Protein AF-A0A840H9Z5-F1 (afdb_monomer_lite)

Foldseek 3Di:
DDDDDDDPPLQPDLVVDDLVRLLPDDQEDACLVVDPQEDLAQDVPLLNWAFRHWYACVPVPDPDFDAFSQDRDTDRTFTWIDDPSHTYTHHPVRCCVPCPPSVVVRVVSSVVSVVSNVLSVLLVLLLVLLVLLLVLLVVVLPACLLVLLVVLLVQCCPVPVLLLVCQQPVCQDFPNQGALNQSSHPDDDRLNVLSVVLNVLSVVLSVLSPDDSVSVVVCVVVSLVSLVVSLVSVVVSLSSSVNLVVCQDQVNQVRSQVVSCVVDVPAWRWDRDRQWIDTDPDIRGRDPSHDRRDCVSSVSSVVSSVD

Radius of gyration: 31.92 Å; chains: 1; bounding box: 66×28×105 Å

pLDDT: mean 87.67, std 11.55, range [33.56, 97.69]

Secondary structure (DSSP, 8-state):
-PPPPPP--TTSHHHHS-HHHH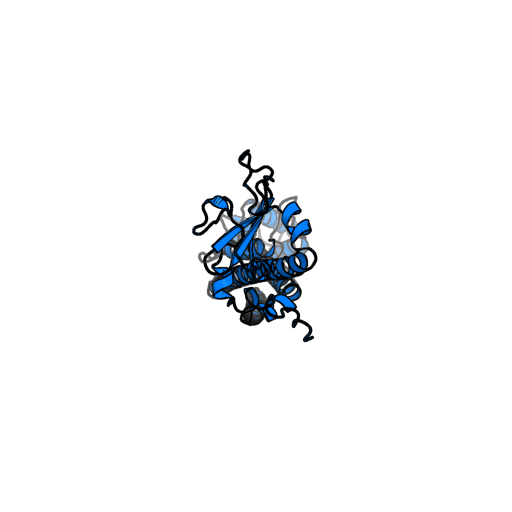HH---B-S-GGGSTTB-SSPPTTGGG-EEEEEEE-TTSS---PEEPTTSS-EESEEEEEEETTEEEEEEHHHHHHHHTHHHHHHHHHHHHHHHHHHHHHHHHHHHHHHHHHHHHHHHHHHSTHHHHHHHHHHHHHHH-HHHHHHHHHTTTEETTEE--SSTT-SS---HHHHHHHHHHHHHHHHHHHSS-HHHHHHTHHHHHHHHHHHHHHHHHHHHHHHHHHHHTSHHHHHHHHHHHHHH-TTS--EEEETTEEEETTEEEE--TT--PPPSHHHHHHHHHHH-

Structure (mmCIF, N/CA/C/O backbone):
data_AF-A0A840H9Z5-F1
#
_entry.id   AF-A0A840H9Z5-F1
#
loop_
_atom_site.group_PDB
_atom_site.id
_atom_site.type_symbol
_atom_site.label_atom_id
_atom_site.label_alt_id
_atom_site.label_comp_id
_atom_site.label_asym_id
_atom_site.label_entity_id
_atom_site.label_seq_id
_atom_site.pdbx_PDB_ins_code
_atom_site.Cartn_x
_atom_site.Cartn_y
_atom_site.Cartn_z
_atom_site.occupancy
_atom_site.B_iso_or_equiv
_atom_site.auth_seq_id
_atom_site.auth_comp_id
_atom_site.auth_asym_id
_atom_site.auth_atom_id
_atom_site.pdbx_PDB_model_num
ATOM 1 N N . MET A 1 1 ? 17.398 9.345 -62.635 1.00 36.44 1 MET A N 1
ATOM 2 C CA . MET A 1 1 ? 17.892 9.561 -61.258 1.00 36.44 1 MET A CA 1
ATOM 3 C C . MET A 1 1 ? 16.743 9.318 -60.294 1.00 36.44 1 MET A C 1
ATOM 5 O O . MET A 1 1 ? 15.842 10.141 -60.210 1.00 36.44 1 MET A O 1
ATOM 9 N N . LEU A 1 2 ? 16.718 8.147 -59.658 1.00 33.56 2 LEU A N 1
ATOM 10 C CA . LEU A 1 2 ? 15.740 7.800 -58.626 1.00 33.56 2 LEU A CA 1
ATOM 11 C C . LEU A 1 2 ? 16.227 8.390 -57.298 1.00 33.56 2 LEU A C 1
ATOM 13 O O . LEU A 1 2 ? 17.360 8.133 -56.900 1.00 33.56 2 LEU A O 1
ATOM 17 N N . LYS A 1 3 ? 15.393 9.204 -56.641 1.00 33.75 3 LYS A N 1
ATOM 18 C CA . LYS A 1 3 ? 15.640 9.646 -55.262 1.00 33.75 3 LYS A CA 1
ATOM 19 C C . LYS A 1 3 ? 15.679 8.407 -54.354 1.00 33.75 3 LYS A C 1
ATOM 21 O O . LYS A 1 3 ? 14.772 7.579 -54.471 1.00 33.75 3 LYS A O 1
ATOM 26 N N . PRO A 1 4 ? 16.670 8.267 -53.459 1.00 37.12 4 PRO A N 1
ATOM 27 C CA . PRO A 1 4 ? 16.645 7.203 -52.469 1.00 37.12 4 PRO A CA 1
ATOM 28 C C . PRO A 1 4 ? 15.441 7.417 -51.545 1.00 37.12 4 PRO A C 1
ATOM 30 O O . PRO A 1 4 ? 15.176 8.534 -51.095 1.00 37.12 4 PRO A O 1
ATOM 33 N N . LYS A 1 5 ? 14.681 6.343 -51.313 1.00 39.06 5 LYS A N 1
ATOM 34 C CA . LYS A 1 5 ? 13.633 6.302 -50.292 1.00 39.06 5 LYS A CA 1
ATOM 35 C C . LYS A 1 5 ? 14.307 6.548 -48.945 1.00 39.06 5 LYS A C 1
ATOM 37 O O . LYS A 1 5 ? 15.174 5.779 -48.549 1.00 39.06 5 LYS A O 1
ATOM 42 N N . SER A 1 6 ? 13.923 7.625 -48.272 1.00 38.78 6 SER A N 1
ATOM 43 C CA . SER A 1 6 ? 14.257 7.871 -46.872 1.00 38.78 6 SER A CA 1
ATOM 44 C C . SER A 1 6 ? 13.837 6.657 -46.036 1.00 38.78 6 SER A C 1
ATOM 46 O O . SER A 1 6 ? 12.648 6.321 -46.004 1.00 38.78 6 SER A O 1
ATOM 48 N N . GLY A 1 7 ? 14.821 5.993 -45.422 1.00 40.88 7 GLY A N 1
ATOM 49 C CA . GLY A 1 7 ? 14.648 4.820 -44.568 1.00 40.88 7 GLY A CA 1
ATOM 50 C C . GLY A 1 7 ? 13.552 5.052 -43.535 1.00 40.88 7 GLY A C 1
ATOM 51 O O . GLY A 1 7 ? 13.575 6.026 -42.787 1.00 40.88 7 GLY A O 1
ATOM 52 N N . THR A 1 8 ? 12.538 4.192 -43.572 1.00 41.56 8 THR A N 1
ATOM 53 C CA . THR A 1 8 ? 11.307 4.307 -42.779 1.00 41.56 8 THR A CA 1
ATOM 54 C C . THR A 1 8 ? 11.205 3.217 -41.702 1.00 41.56 8 THR A C 1
ATOM 56 O O . THR A 1 8 ? 10.144 3.066 -41.110 1.00 41.56 8 THR A O 1
ATOM 59 N N . ASP A 1 9 ? 12.300 2.499 -41.416 1.00 47.66 9 ASP A N 1
ATOM 60 C CA . ASP A 1 9 ? 12.303 1.289 -40.570 1.00 47.66 9 ASP A CA 1
ATOM 61 C C . ASP A 1 9 ? 12.745 1.499 -39.113 1.00 47.66 9 ASP A C 1
ATOM 63 O O . ASP A 1 9 ? 12.577 0.611 -38.283 1.00 47.66 9 ASP A O 1
ATOM 67 N N . HIS A 1 10 ? 13.262 2.673 -38.735 1.00 51.19 10 HIS A N 1
ATOM 68 C CA . HIS A 1 10 ? 13.816 2.849 -37.380 1.00 51.19 10 HIS A CA 1
ATOM 69 C C . HIS A 1 10 ? 12.774 2.759 -36.250 1.00 51.19 10 HIS A C 1
ATOM 71 O O . HIS A 1 10 ? 13.138 2.483 -35.113 1.00 51.19 10 HIS A O 1
ATOM 77 N N . LYS A 1 11 ? 11.482 2.937 -36.559 1.00 52.91 11 LYS A N 1
ATOM 78 C CA . LYS A 1 11 ? 10.396 2.994 -35.566 1.00 52.91 11 LYS A CA 1
ATOM 79 C C . LYS A 1 11 ? 9.940 1.638 -35.012 1.00 52.91 11 LYS A C 1
ATOM 81 O O . LYS A 1 11 ? 9.041 1.621 -34.174 1.00 52.91 11 LYS A O 1
ATOM 86 N N . GLN A 1 12 ? 10.469 0.511 -35.492 1.00 66.19 12 GLN A N 1
ATOM 87 C CA . GLN A 1 12 ? 9.831 -0.789 -35.244 1.00 66.19 12 GLN A CA 1
ATOM 88 C C . GLN A 1 12 ? 10.428 -1.612 -34.099 1.00 66.19 12 GLN A C 1
ATOM 90 O O . GLN A 1 12 ? 9.651 -2.236 -33.383 1.00 66.19 12 GLN A O 1
ATOM 95 N N . HIS A 1 13 ? 11.742 -1.563 -33.833 1.00 84.19 13 HIS A N 1
ATOM 96 C CA . HIS A 1 13 ? 12.357 -2.525 -32.901 1.00 84.19 13 HIS A CA 1
ATOM 97 C C . HIS A 1 13 ? 11.688 -2.555 -31.514 1.00 84.19 13 HIS A C 1
ATOM 99 O O . HIS A 1 13 ? 11.166 -3.582 -31.088 1.00 84.19 13 HIS A O 1
ATOM 105 N N . TRP A 1 14 ? 11.634 -1.413 -30.823 1.00 88.19 14 TRP A N 1
ATOM 106 C CA . TRP A 1 14 ? 11.030 -1.325 -29.487 1.00 88.19 14 TRP A CA 1
ATOM 107 C C . TRP A 1 14 ? 9.500 -1.465 -29.488 1.00 88.19 14 TRP A C 1
ATOM 109 O O . TRP A 1 14 ? 8.904 -1.790 -28.458 1.00 88.19 14 TRP A O 1
ATOM 119 N N . ALA A 1 15 ? 8.854 -1.222 -30.631 1.00 84.75 15 ALA A N 1
ATOM 120 C CA . ALA A 1 15 ? 7.410 -1.367 -30.786 1.00 84.75 15 ALA A CA 1
ATOM 121 C C . ALA A 1 15 ? 6.985 -2.839 -30.930 1.00 84.75 15 ALA A C 1
ATOM 123 O O . ALA A 1 15 ? 5.890 -3.197 -30.500 1.00 84.75 15 ALA A O 1
ATOM 124 N N . GLU A 1 16 ? 7.848 -3.684 -31.496 1.00 87.44 16 GLU A N 1
ATOM 125 C CA . GLU A 1 16 ? 7.609 -5.119 -31.699 1.00 87.44 16 GLU A CA 1
ATOM 126 C C . GLU A 1 16 ? 7.826 -5.957 -30.432 1.00 87.44 16 GLU A C 1
ATOM 128 O O . GLU A 1 16 ? 7.303 -7.067 -30.323 1.00 87.44 16 GLU A O 1
ATOM 133 N N . ILE A 1 17 ? 8.559 -5.424 -29.450 1.00 89.94 17 ILE A N 1
ATOM 134 C CA . ILE A 1 17 ? 8.791 -6.096 -28.171 1.00 89.94 17 ILE A CA 1
ATOM 135 C C . ILE A 1 17 ? 7.496 -6.094 -27.340 1.00 89.94 17 ILE A C 1
ATOM 137 O O . ILE A 1 17 ? 6.864 -5.052 -27.100 1.00 89.94 17 ILE A O 1
ATOM 141 N N . SER A 1 18 ? 7.099 -7.286 -26.886 1.00 90.12 18 SER A N 1
ATOM 142 C CA . SER A 1 18 ? 5.942 -7.469 -26.001 1.00 90.12 18 SER A CA 1
ATOM 143 C C . SER A 1 18 ? 6.190 -6.890 -24.603 1.00 90.12 18 SER A C 1
ATOM 145 O O . SER A 1 18 ? 7.334 -6.732 -24.181 1.00 90.12 18 SER A O 1
ATOM 147 N N . ASP A 1 19 ? 5.121 -6.588 -23.860 1.00 89.12 19 ASP A N 1
ATOM 148 C CA . ASP A 1 19 ? 5.248 -6.063 -22.491 1.00 89.12 19 ASP A CA 1
ATOM 149 C C . ASP A 1 19 ? 6.011 -7.029 -21.568 1.00 89.12 19 ASP A C 1
ATOM 151 O O . ASP A 1 19 ? 6.861 -6.584 -20.800 1.00 89.12 19 ASP A O 1
ATOM 155 N N . ASP A 1 20 ? 5.763 -8.337 -21.683 1.00 88.44 20 ASP A N 1
ATOM 156 C CA . ASP A 1 20 ? 6.422 -9.362 -20.860 1.00 88.44 20 ASP A CA 1
ATOM 157 C C . ASP A 1 20 ? 7.927 -9.427 -21.142 1.00 88.44 20 ASP A C 1
ATOM 159 O O . ASP A 1 20 ? 8.745 -9.459 -20.220 1.00 88.44 20 ASP A O 1
ATOM 163 N N . GLN A 1 21 ? 8.310 -9.383 -22.422 1.00 90.94 21 GLN A N 1
ATOM 164 C CA . GLN A 1 21 ? 9.718 -9.318 -22.809 1.00 90.94 21 GLN A CA 1
ATOM 165 C C . GLN A 1 21 ? 10.356 -8.035 -22.285 1.00 90.94 21 GLN A C 1
ATOM 167 O O . GLN A 1 21 ? 11.387 -8.099 -21.622 1.00 90.94 21 GLN A O 1
ATOM 172 N N . LEU A 1 22 ? 9.722 -6.884 -22.514 1.00 91.19 22 LEU A N 1
ATOM 173 C CA . LEU A 1 22 ? 10.256 -5.590 -22.108 1.00 91.19 22 LEU A CA 1
ATOM 174 C C . LEU A 1 22 ? 10.435 -5.484 -20.585 1.00 91.19 22 LEU A C 1
ATOM 176 O O . LEU A 1 22 ? 11.437 -4.939 -20.126 1.00 91.19 22 LEU A O 1
ATOM 180 N N . ALA A 1 23 ? 9.501 -6.031 -19.802 1.00 89.44 23 ALA A N 1
ATOM 181 C CA . ALA A 1 23 ? 9.598 -6.096 -18.345 1.00 89.44 23 ALA A CA 1
ATOM 182 C C . ALA A 1 23 ? 10.793 -6.939 -17.873 1.00 89.44 23 ALA A C 1
ATOM 184 O O . ALA A 1 23 ? 11.437 -6.582 -16.889 1.00 89.44 23 ALA A O 1
ATOM 185 N N . SER A 1 24 ? 11.109 -8.022 -18.590 1.00 90.12 24 SER A N 1
ATOM 186 C CA . SER A 1 24 ? 12.223 -8.925 -18.265 1.00 90.12 24 SER A CA 1
ATOM 187 C C . SER A 1 24 ? 13.606 -8.424 -18.700 1.00 90.12 24 SER A C 1
ATOM 189 O O . SER A 1 24 ? 14.614 -8.979 -18.272 1.00 90.12 24 SER A O 1
ATOM 191 N N . MET A 1 25 ? 13.678 -7.402 -19.557 1.00 90.38 25 MET A N 1
ATOM 192 C CA . MET A 1 25 ? 14.949 -6.861 -20.049 1.00 90.38 25 MET A CA 1
ATOM 193 C C . MET A 1 25 ? 15.612 -5.963 -19.010 1.00 90.38 25 MET A C 1
ATOM 195 O O . MET A 1 25 ? 14.926 -5.201 -18.337 1.00 90.38 25 MET A O 1
ATOM 199 N N . ASP A 1 26 ? 16.940 -5.955 -18.957 1.00 85.62 26 ASP A N 1
ATOM 200 C CA . ASP A 1 26 ? 17.709 -4.895 -18.304 1.00 85.62 26 ASP A CA 1
ATOM 201 C C . ASP A 1 26 ? 18.149 -3.891 -19.363 1.00 85.62 26 ASP A C 1
ATOM 203 O O . ASP A 1 26 ? 18.920 -4.227 -20.253 1.00 85.62 26 ASP A O 1
ATOM 207 N N . LEU A 1 27 ? 17.611 -2.669 -19.315 1.00 86.44 27 LEU A N 1
ATOM 208 C CA . LEU A 1 27 ? 17.904 -1.630 -20.314 1.00 86.44 27 LEU A CA 1
ATOM 209 C C . LEU A 1 27 ? 19.126 -0.773 -19.935 1.00 86.44 27 LEU A C 1
ATOM 211 O O . LEU A 1 27 ? 19.645 -0.030 -20.760 1.00 86.44 27 LEU A O 1
ATOM 215 N N . ILE A 1 28 ? 19.623 -0.895 -18.703 1.00 82.88 28 ILE A N 1
ATOM 216 C CA . ILE A 1 28 ? 20.815 -0.189 -18.216 1.00 82.88 28 ILE A CA 1
ATOM 217 C C . ILE A 1 28 ? 21.950 -1.202 -18.078 1.00 82.88 28 ILE A C 1
ATOM 219 O O . ILE A 1 28 ? 21.726 -2.316 -17.609 1.00 82.88 28 ILE A O 1
ATOM 223 N N . VAL A 1 29 ? 23.161 -0.813 -18.483 1.00 86.06 29 VAL A N 1
ATOM 224 C CA . VAL A 1 29 ? 24.358 -1.654 -18.380 1.00 86.06 29 VAL A CA 1
ATOM 225 C C . VAL A 1 29 ? 25.480 -0.920 -17.647 1.00 86.06 29 VAL A C 1
ATOM 227 O O . VAL A 1 29 ? 25.867 0.185 -18.031 1.00 86.06 29 VAL A O 1
ATOM 230 N N . ASP A 1 30 ? 26.024 -1.561 -16.612 1.00 83.56 30 ASP A N 1
ATOM 231 C CA . ASP A 1 30 ? 27.093 -0.998 -15.772 1.00 83.56 30 ASP A CA 1
ATOM 232 C C . ASP A 1 30 ? 28.502 -1.258 -16.335 1.00 83.56 30 ASP A C 1
ATOM 234 O O . ASP A 1 30 ? 29.459 -0.550 -16.013 1.00 83.56 30 ASP A O 1
ATOM 238 N N . ASP A 1 31 ? 28.643 -2.269 -17.199 1.00 87.31 31 ASP A N 1
ATOM 239 C CA . ASP A 1 31 ? 29.889 -2.563 -17.908 1.00 87.31 31 ASP A CA 1
ATOM 240 C C . ASP A 1 31 ? 29.640 -2.851 -19.398 1.00 87.31 31 ASP A C 1
ATOM 242 O O . ASP A 1 31 ? 29.578 -4.009 -19.823 1.00 87.31 31 ASP A O 1
ATOM 246 N N . PRO A 1 32 ? 29.464 -1.803 -20.225 1.00 88.44 32 PRO A N 1
ATOM 247 C CA . PRO A 1 32 ? 29.079 -1.964 -21.625 1.00 88.44 32 PRO A CA 1
ATOM 248 C C . PRO A 1 32 ? 30.125 -2.717 -22.466 1.00 88.44 32 PRO A C 1
ATOM 250 O O . PRO A 1 32 ? 29.767 -3.298 -23.488 1.00 88.44 32 PRO A O 1
ATOM 253 N N . SER A 1 33 ? 31.401 -2.750 -22.060 1.00 86.00 33 SER A N 1
ATOM 254 C CA . SER A 1 33 ? 32.454 -3.496 -22.770 1.00 86.00 33 SER A CA 1
ATOM 255 C C . SER A 1 33 ? 32.405 -5.004 -22.578 1.00 86.00 33 SER A C 1
ATOM 257 O O . SER A 1 33 ? 32.920 -5.728 -23.424 1.00 86.00 33 SER A O 1
ATOM 259 N N . ALA A 1 34 ? 31.840 -5.481 -21.466 1.00 89.31 34 ALA A N 1
ATOM 260 C CA . ALA A 1 34 ? 31.734 -6.911 -21.189 1.00 89.31 34 ALA A CA 1
ATOM 261 C C . ALA A 1 34 ? 30.570 -7.567 -21.944 1.00 89.31 34 ALA A C 1
ATOM 263 O O . ALA A 1 34 ? 30.416 -8.790 -21.905 1.00 89.31 34 ALA A O 1
ATOM 264 N N . LEU A 1 35 ? 29.750 -6.772 -22.641 1.00 90.12 35 LEU A N 1
ATOM 265 C CA . LEU A 1 35 ? 28.662 -7.296 -23.447 1.00 90.12 35 LEU A CA 1
ATOM 266 C C . LEU A 1 35 ? 29.208 -8.190 -24.577 1.00 90.12 35 LEU A C 1
ATOM 268 O O . LEU A 1 35 ? 30.167 -7.829 -25.264 1.00 90.12 35 LEU A O 1
ATOM 272 N N . PRO A 1 36 ? 28.589 -9.355 -24.825 1.00 91.56 36 PRO A N 1
ATOM 273 C CA . PRO A 1 36 ? 28.999 -10.218 -25.922 1.00 91.56 36 PRO A CA 1
ATOM 274 C C . PRO A 1 36 ? 28.765 -9.524 -27.271 1.00 91.56 36 PRO A C 1
ATOM 276 O O . PRO A 1 36 ? 27.769 -8.826 -27.459 1.00 91.56 36 PRO A O 1
ATOM 279 N N . GLY A 1 37 ? 29.669 -9.734 -28.229 1.00 92.06 37 GLY A N 1
ATOM 280 C CA . GLY A 1 37 ? 29.536 -9.182 -29.582 1.00 92.06 37 GLY A CA 1
ATOM 281 C C . GLY A 1 37 ? 29.907 -7.702 -29.717 1.00 92.06 37 GLY A C 1
ATOM 282 O O . GLY A 1 37 ? 29.597 -7.105 -30.747 1.00 92.06 37 GLY A O 1
ATOM 283 N N . VAL A 1 38 ? 30.562 -7.103 -28.713 1.00 92.69 38 VAL A N 1
ATOM 284 C CA . VAL A 1 38 ? 31.119 -5.747 -28.832 1.00 92.69 38 VAL A CA 1
ATOM 285 C C . VAL A 1 38 ? 32.262 -5.743 -29.847 1.00 92.69 38 VAL A C 1
ATOM 287 O O . VAL A 1 38 ? 33.267 -6.432 -29.677 1.00 92.69 38 VAL A O 1
ATOM 290 N N . VAL A 1 39 ? 32.104 -4.952 -30.905 1.00 92.81 39 VAL A N 1
ATOM 291 C CA . VAL A 1 39 ? 33.099 -4.743 -31.956 1.00 92.81 39 VAL A CA 1
ATOM 292 C C . VAL A 1 39 ? 33.781 -3.387 -31.795 1.00 92.81 39 VAL A C 1
ATOM 294 O O . VAL A 1 39 ? 33.194 -2.421 -31.306 1.00 92.81 39 VAL A O 1
ATOM 297 N N . THR A 1 40 ? 35.037 -3.314 -32.229 1.00 88.94 40 THR A N 1
ATOM 298 C CA . THR A 1 40 ? 35.872 -2.103 -32.164 1.00 88.94 40 THR A CA 1
ATOM 299 C C . THR A 1 40 ? 35.880 -1.302 -33.464 1.00 88.94 40 THR A C 1
ATOM 301 O O . THR A 1 40 ? 36.419 -0.201 -33.494 1.00 88.94 40 THR A O 1
ATOM 304 N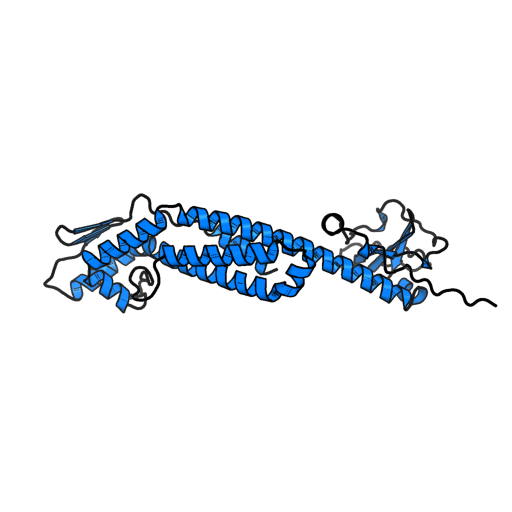 N . GLU A 1 41 ? 35.287 -1.837 -34.531 1.00 89.56 41 GLU A N 1
ATOM 305 C CA . GLU A 1 41 ? 35.176 -1.192 -35.842 1.00 89.56 41 GLU A CA 1
ATOM 306 C C . GLU A 1 41 ? 33.713 -0.901 -36.177 1.00 89.56 41 GLU A C 1
ATOM 308 O O . GLU A 1 41 ? 32.818 -1.649 -35.780 1.00 89.56 41 GLU A O 1
ATOM 313 N N . ILE A 1 42 ? 33.461 0.192 -36.905 1.00 88.06 42 ILE A N 1
ATOM 314 C CA . ILE A 1 42 ? 32.101 0.622 -37.248 1.00 88.06 42 ILE A CA 1
ATOM 315 C C . ILE A 1 42 ? 31.500 -0.407 -38.212 1.00 88.06 42 ILE A C 1
ATOM 317 O O . ILE A 1 42 ? 32.035 -0.580 -39.311 1.00 88.06 42 ILE A O 1
ATOM 321 N N . PRO A 1 43 ? 30.371 -1.055 -37.876 1.00 88.44 43 PRO A N 1
ATOM 322 C CA . PRO A 1 43 ? 29.747 -1.991 -38.796 1.00 88.44 43 PRO A CA 1
ATOM 323 C C . PRO A 1 43 ? 29.305 -1.311 -40.103 1.00 88.44 43 PRO A C 1
ATOM 325 O O . PRO A 1 43 ? 28.830 -0.164 -40.083 1.00 88.44 43 PRO A O 1
ATOM 328 N N . PRO A 1 44 ? 29.386 -2.010 -41.253 1.00 86.62 44 PRO A N 1
ATOM 329 C CA . PRO A 1 44 ? 28.731 -1.538 -42.466 1.00 86.62 44 PRO A CA 1
ATOM 330 C C . PRO A 1 44 ? 27.233 -1.361 -42.183 1.00 86.62 44 PRO A C 1
ATOM 332 O O . PRO A 1 44 ? 26.635 -2.156 -41.463 1.00 86.62 44 PRO A O 1
ATOM 335 N N . ASN A 1 45 ? 26.628 -0.303 -42.726 1.00 86.06 45 ASN A N 1
ATOM 336 C CA . ASN A 1 45 ? 25.223 0.052 -42.481 1.00 86.06 45 ASN A CA 1
ATOM 337 C C . ASN A 1 45 ? 24.883 0.389 -41.011 1.00 86.06 45 ASN A C 1
ATOM 339 O O . ASN A 1 45 ? 23.744 0.240 -40.588 1.00 86.06 45 ASN A O 1
ATOM 343 N N . HIS A 1 46 ? 25.825 0.933 -40.230 1.00 84.56 46 HIS A N 1
ATOM 344 C CA . HIS A 1 46 ? 25.574 1.498 -38.885 1.00 84.56 46 HIS A CA 1
ATOM 345 C C . HIS A 1 46 ? 24.414 2.528 -38.810 1.00 84.56 46 HIS A C 1
ATOM 347 O O . HIS A 1 46 ? 23.930 2.866 -37.725 1.00 84.56 46 HIS A O 1
ATOM 353 N N . GLN A 1 47 ? 23.944 3.035 -39.952 1.00 82.06 47 GLN A N 1
ATOM 354 C CA . GLN A 1 47 ? 22.731 3.850 -40.064 1.00 82.06 47 GLN A CA 1
ATOM 355 C C . GLN A 1 47 ? 21.445 3.072 -39.733 1.00 82.06 47 GLN A C 1
ATOM 357 O O . GLN A 1 47 ? 20.474 3.688 -39.308 1.00 82.06 47 GLN A O 1
ATOM 362 N N . ASP A 1 48 ? 21.458 1.743 -39.804 1.00 84.81 48 ASP A N 1
ATOM 363 C CA . ASP A 1 48 ? 20.319 0.886 -39.448 1.00 84.81 48 ASP A CA 1
ATOM 364 C C . ASP A 1 48 ? 20.344 0.442 -37.979 1.00 84.81 48 ASP A C 1
ATOM 366 O O . ASP A 1 48 ? 19.388 -0.149 -37.484 1.00 84.81 48 ASP A O 1
ATOM 370 N N . ALA A 1 49 ? 21.425 0.749 -37.256 1.00 89.31 49 ALA A N 1
ATOM 371 C CA . ALA A 1 49 ? 21.562 0.387 -35.854 1.00 89.31 49 ALA A CA 1
ATOM 372 C C . ALA A 1 49 ? 20.557 1.136 -34.964 1.00 89.31 49 ALA A C 1
ATOM 374 O O . ALA A 1 49 ? 20.242 2.306 -35.199 1.00 89.31 49 ALA A O 1
ATOM 375 N N . PHE A 1 50 ? 20.127 0.492 -33.883 1.00 90.62 50 PHE A N 1
ATOM 376 C CA . PHE A 1 50 ? 19.300 1.097 -32.836 1.00 90.62 50 PHE A CA 1
ATOM 377 C C . PHE A 1 50 ? 20.068 1.158 -31.510 1.00 90.62 50 PHE A C 1
ATOM 379 O O . PHE A 1 50 ? 21.081 0.479 -31.339 1.00 90.62 50 PHE A O 1
ATOM 386 N N . ILE A 1 51 ? 19.606 1.998 -30.582 1.00 92.75 51 ILE A N 1
ATOM 387 C CA . ILE A 1 51 ? 20.148 2.040 -29.217 1.00 92.75 51 ILE A CA 1
ATOM 388 C C . ILE A 1 51 ? 19.573 0.848 -28.458 1.00 92.75 51 ILE A C 1
ATOM 390 O O . ILE A 1 51 ? 18.359 0.783 -28.283 1.00 92.75 51 ILE A O 1
ATOM 394 N N . GLU A 1 52 ? 20.434 -0.073 -28.031 1.00 92.81 52 GLU A N 1
ATOM 395 C CA . GLU A 1 52 ? 20.058 -1.240 -27.225 1.00 92.81 52 GLU A CA 1
ATOM 396 C C . GLU A 1 52 ? 20.143 -0.931 -25.727 1.00 92.81 52 GLU A C 1
ATOM 398 O O . GLU A 1 52 ? 19.230 -1.273 -24.981 1.00 92.81 52 GLU A O 1
ATOM 403 N N . TYR A 1 53 ? 21.209 -0.239 -25.311 1.00 92.69 53 TYR A N 1
ATOM 404 C CA . TYR A 1 53 ? 21.444 0.167 -23.925 1.00 92.69 53 TYR A CA 1
ATOM 405 C C . TYR A 1 53 ? 22.011 1.581 -23.853 1.00 92.69 53 TYR A C 1
ATOM 407 O O . TYR A 1 53 ? 22.700 2.048 -24.766 1.00 92.69 53 TYR A O 1
ATOM 415 N N . THR A 1 54 ? 21.816 2.224 -22.708 1.00 91.25 54 THR A N 1
ATOM 416 C CA . THR A 1 54 ? 22.538 3.441 -22.319 1.00 91.25 54 THR A CA 1
ATOM 417 C C . THR A 1 54 ? 23.378 3.178 -21.081 1.00 91.25 54 THR A C 1
ATOM 419 O O . THR A 1 54 ? 22.960 2.425 -20.203 1.00 91.25 54 THR A O 1
ATOM 422 N N . TYR A 1 55 ? 24.532 3.830 -20.988 1.00 88.25 55 TYR A N 1
ATOM 423 C CA . TYR A 1 55 ? 25.421 3.730 -19.833 1.00 88.25 55 TYR A CA 1
ATOM 424 C C . TYR A 1 55 ? 25.901 5.119 -19.418 1.00 88.25 55 TYR A C 1
ATOM 426 O O . TYR A 1 55 ? 26.234 5.937 -20.278 1.00 88.25 55 TYR A O 1
ATOM 434 N N . ASP A 1 56 ? 25.968 5.373 -18.111 1.00 88.88 56 ASP A N 1
ATOM 435 C CA . ASP A 1 56 ? 26.559 6.577 -17.522 1.00 88.88 56 ASP A CA 1
ATOM 436 C C . ASP A 1 56 ? 27.436 6.194 -16.329 1.00 88.88 56 ASP A C 1
ATOM 438 O O . ASP A 1 56 ? 26.948 5.822 -15.268 1.00 88.88 56 ASP A O 1
ATOM 442 N N . LEU A 1 57 ? 28.747 6.270 -16.523 1.00 84.75 57 LEU A N 1
ATOM 443 C CA . LEU A 1 57 ? 29.751 5.838 -15.554 1.00 84.75 57 LEU A CA 1
ATOM 444 C C . LEU A 1 57 ? 30.396 7.021 -14.831 1.00 84.75 57 LEU A C 1
ATOM 446 O O . LEU A 1 57 ? 31.309 6.841 -14.021 1.00 84.75 57 LEU A O 1
ATOM 450 N N . ARG A 1 58 ? 29.932 8.246 -15.093 1.00 84.88 58 ARG A N 1
ATOM 451 C CA . ARG A 1 58 ? 30.420 9.444 -14.405 1.00 84.88 58 ARG A CA 1
ATOM 452 C C . ARG A 1 58 ? 30.093 9.335 -12.915 1.00 84.88 58 ARG A C 1
ATOM 454 O O . ARG A 1 58 ? 28.951 9.105 -12.538 1.00 84.88 58 ARG A O 1
ATOM 461 N N . GLY A 1 59 ? 31.099 9.511 -12.059 1.00 78.81 59 GLY A N 1
ATOM 462 C CA . GLY A 1 59 ? 30.926 9.422 -10.603 1.00 78.81 59 GLY A CA 1
ATOM 463 C C . GLY A 1 59 ? 30.846 7.995 -10.044 1.00 78.81 59 GLY A C 1
ATOM 464 O O . GLY A 1 59 ? 30.701 7.844 -8.836 1.00 78.81 59 GLY A O 1
ATOM 465 N N . SER A 1 60 ? 31.006 6.960 -10.878 1.00 77.44 60 SER A N 1
ATOM 466 C CA . SER A 1 60 ? 31.076 5.555 -10.435 1.00 77.44 60 SER A CA 1
ATOM 467 C C . SER A 1 60 ? 32.401 5.183 -9.748 1.00 77.44 60 SER A C 1
ATOM 469 O O . SER A 1 60 ? 32.552 4.068 -9.259 1.00 77.44 60 SER A O 1
ATOM 471 N N . GLY A 1 61 ? 33.380 6.096 -9.731 1.00 71.62 61 GLY A N 1
ATOM 472 C CA . GLY A 1 61 ? 34.741 5.828 -9.254 1.00 71.62 61 GLY A CA 1
ATOM 473 C C . GLY A 1 61 ? 35.587 4.989 -10.219 1.00 71.62 61 GLY A C 1
ATOM 474 O O . GLY A 1 61 ? 36.731 4.685 -9.898 1.00 71.62 61 GLY A O 1
ATOM 475 N N . ARG A 1 62 ? 35.045 4.621 -11.390 1.00 71.19 62 ARG A N 1
ATOM 476 C CA . ARG A 1 62 ? 35.817 4.054 -12.499 1.00 71.19 62 ARG A CA 1
ATOM 477 C C . ARG A 1 62 ? 36.502 5.180 -13.273 1.00 71.19 62 ARG A C 1
ATOM 479 O O . ARG A 1 62 ? 35.827 6.089 -13.753 1.00 71.19 62 ARG A O 1
ATOM 486 N N . ASP A 1 63 ? 37.815 5.060 -13.441 1.00 64.75 63 ASP A N 1
ATOM 487 C CA . ASP A 1 63 ? 38.615 5.921 -14.327 1.00 64.75 63 ASP A CA 1
ATOM 488 C C . ASP A 1 63 ? 38.688 5.361 -15.763 1.00 64.75 63 ASP A C 1
ATOM 490 O O . ASP A 1 63 ? 39.213 6.001 -16.676 1.00 64.75 63 ASP A O 1
ATOM 494 N N . ASP A 1 64 ? 38.156 4.153 -15.972 1.00 70.31 64 ASP A N 1
ATOM 495 C CA . ASP A 1 64 ? 38.232 3.434 -17.239 1.00 70.31 64 ASP A CA 1
ATOM 496 C C . ASP A 1 64 ? 37.233 4.008 -18.250 1.00 70.31 64 ASP A C 1
ATOM 498 O O . ASP A 1 64 ? 36.044 3.682 -18.259 1.00 70.31 64 ASP A O 1
ATOM 502 N N . GLU A 1 65 ? 37.724 4.875 -19.128 1.00 78.56 65 GLU A N 1
ATOM 503 C CA . GLU A 1 65 ? 36.954 5.375 -20.260 1.00 78.56 65 GLU A CA 1
ATOM 504 C C . GLU A 1 65 ? 36.940 4.365 -21.423 1.00 78.56 65 GLU A C 1
ATOM 506 O O . GLU A 1 65 ? 37.967 3.778 -21.779 1.00 78.56 65 GLU A O 1
ATOM 511 N N . PHE A 1 66 ? 35.796 4.217 -22.092 1.00 80.88 66 PHE A N 1
ATOM 512 C CA . PHE A 1 66 ? 35.660 3.305 -23.232 1.00 80.88 66 PHE A CA 1
ATOM 513 C C . PHE A 1 66 ? 36.036 3.976 -24.543 1.00 80.88 66 PHE A C 1
ATOM 515 O O . PHE A 1 66 ? 35.705 5.141 -24.769 1.00 80.88 66 PHE A O 1
ATOM 522 N N . ALA A 1 67 ? 36.676 3.217 -25.434 1.00 84.44 67 ALA A N 1
ATOM 523 C CA . ALA A 1 67 ? 36.979 3.669 -26.784 1.00 84.44 67 ALA A CA 1
ATOM 524 C C . ALA A 1 67 ? 35.698 3.739 -27.629 1.00 84.44 67 ALA A C 1
ATOM 526 O O . ALA A 1 67 ? 34.974 2.753 -27.768 1.00 84.44 67 ALA A O 1
ATOM 527 N N . CYS A 1 68 ? 35.432 4.911 -28.203 1.00 89.56 68 CYS A N 1
ATOM 528 C CA . CYS A 1 68 ? 34.366 5.079 -29.180 1.00 89.56 68 CYS A CA 1
ATOM 529 C C . CYS A 1 68 ? 34.709 4.319 -30.463 1.00 89.56 68 CYS A C 1
ATOM 531 O O . CYS A 1 68 ? 35.807 4.472 -30.990 1.00 89.56 68 CYS A O 1
ATOM 533 N N . VAL A 1 69 ? 33.748 3.604 -31.047 1.00 90.06 69 VAL A N 1
ATOM 534 C CA . VAL A 1 69 ? 33.954 2.950 -32.353 1.00 90.06 69 VAL A CA 1
ATOM 535 C C . VAL A 1 69 ? 34.274 3.958 -33.474 1.00 90.06 69 VAL A C 1
ATOM 537 O O . VAL A 1 69 ? 34.884 3.618 -34.483 1.00 90.06 69 VAL A O 1
ATOM 540 N N . HIS A 1 70 ? 33.867 5.220 -33.296 1.00 84.44 70 HIS A N 1
ATOM 541 C CA . HIS A 1 70 ? 33.995 6.284 -34.294 1.00 84.44 70 HIS A CA 1
ATOM 542 C C . HIS A 1 70 ? 35.302 7.087 -34.223 1.00 84.44 70 HIS A C 1
ATOM 544 O O . HIS A 1 70 ? 35.440 8.088 -34.925 1.00 84.44 70 HIS A O 1
ATOM 550 N N . GLY A 1 71 ? 36.272 6.689 -33.396 1.00 76.88 71 GLY A N 1
ATOM 551 C CA . GLY A 1 71 ? 37.597 7.313 -33.405 1.00 76.88 71 GLY A CA 1
ATOM 552 C C . GLY A 1 71 ? 38.343 7.232 -32.077 1.00 76.88 71 GLY A C 1
ATOM 553 O O . GLY A 1 71 ? 38.049 6.414 -31.217 1.00 76.88 71 GLY A O 1
ATOM 554 N N . HIS A 1 72 ? 39.324 8.117 -31.893 1.00 75.94 72 HIS A N 1
ATOM 555 C CA . HIS A 1 72 ? 40.220 8.110 -30.727 1.00 75.94 72 HIS A CA 1
ATOM 556 C C . HIS A 1 72 ? 39.623 8.733 -29.456 1.00 75.94 72 HIS A C 1
ATOM 558 O O . HIS A 1 72 ? 40.333 8.904 -28.465 1.00 75.94 72 HIS A O 1
ATOM 564 N N . HIS A 1 73 ? 38.340 9.097 -29.471 1.00 82.81 73 HIS A N 1
ATOM 565 C CA . HIS A 1 73 ? 37.677 9.645 -28.296 1.00 82.81 73 HIS A CA 1
ATOM 566 C C . HIS A 1 73 ? 37.339 8.542 -27.305 1.00 82.81 73 HIS A C 1
ATOM 568 O O . HIS A 1 73 ? 36.917 7.440 -27.670 1.00 82.81 73 HIS A O 1
ATOM 574 N N . ARG A 1 74 ? 37.502 8.883 -26.034 1.00 86.94 74 ARG A N 1
ATOM 575 C CA . ARG A 1 74 ? 37.154 8.032 -24.916 1.00 86.94 74 ARG A CA 1
ATOM 576 C C . ARG A 1 74 ? 35.999 8.648 -24.137 1.00 86.94 74 ARG A C 1
ATOM 578 O O . ARG A 1 74 ? 35.882 9.872 -24.059 1.00 86.94 74 ARG A O 1
ATOM 585 N N . HIS A 1 75 ? 35.096 7.807 -23.642 1.00 88.31 75 HIS A N 1
ATOM 586 C CA . HIS A 1 75 ? 33.856 8.269 -23.025 1.00 88.31 75 HIS A CA 1
ATOM 587 C C . HIS A 1 75 ? 33.466 7.455 -21.797 1.00 88.31 75 HIS A C 1
ATOM 589 O O . HIS A 1 75 ? 33.578 6.231 -21.783 1.00 88.31 75 HIS A O 1
ATOM 595 N N . LEU A 1 76 ? 32.890 8.157 -20.821 1.00 88.00 76 LEU A N 1
ATOM 596 C CA . LEU A 1 76 ? 32.235 7.578 -19.644 1.00 88.00 76 LEU A CA 1
ATOM 597 C C . LEU A 1 76 ? 30.705 7.535 -19.773 1.00 88.00 76 LEU A C 1
ATOM 599 O O . LEU A 1 76 ? 30.035 6.970 -18.921 1.00 88.00 76 LEU A O 1
ATOM 603 N N . HIS A 1 77 ? 30.136 8.148 -20.813 1.00 90.62 77 HIS A N 1
ATOM 604 C CA . HIS A 1 77 ? 28.689 8.266 -20.998 1.00 90.62 77 HIS A CA 1
ATOM 605 C C . HIS A 1 77 ? 28.338 8.148 -22.484 1.00 90.62 77 HIS A C 1
ATOM 607 O O . HIS A 1 77 ? 28.930 8.831 -23.331 1.00 90.62 77 HIS A O 1
ATOM 613 N N . GLY A 1 78 ? 27.385 7.277 -22.803 1.00 91.94 78 GLY A N 1
ATOM 614 C CA . GLY A 1 78 ? 27.027 6.983 -24.183 1.00 91.94 78 GLY A CA 1
ATOM 615 C C . GLY A 1 78 ? 25.961 5.907 -24.327 1.00 91.94 78 GLY A C 1
ATOM 616 O O . GLY A 1 78 ? 25.187 5.630 -23.408 1.00 91.94 78 GLY A O 1
ATOM 617 N N . ALA A 1 79 ? 25.940 5.307 -25.511 1.00 93.12 79 ALA A N 1
ATOM 618 C CA . ALA A 1 79 ? 25.023 4.242 -25.874 1.00 93.12 79 ALA A CA 1
ATOM 619 C C . ALA A 1 79 ? 25.755 3.028 -26.439 1.00 93.12 79 ALA A C 1
ATOM 621 O O . ALA A 1 79 ? 26.792 3.137 -27.102 1.00 93.12 79 ALA A O 1
ATOM 622 N N . VAL A 1 80 ? 25.154 1.868 -26.202 1.00 93.50 80 VAL A N 1
ATOM 623 C CA . VAL A 1 80 ? 25.447 0.635 -26.921 1.00 93.50 80 VAL A CA 1
ATOM 624 C C . VAL A 1 80 ? 24.493 0.573 -28.103 1.00 93.50 80 VAL A C 1
ATOM 626 O O . VAL A 1 80 ? 23.275 0.491 -27.939 1.00 93.50 80 VAL A O 1
ATOM 629 N N . MET A 1 81 ? 25.055 0.640 -29.301 1.00 93.75 81 MET A N 1
ATOM 630 C CA . MET A 1 81 ? 24.310 0.502 -30.543 1.00 93.75 81 MET A CA 1
ATOM 631 C C . MET A 1 81 ? 24.322 -0.960 -30.977 1.00 93.75 81 MET A C 1
ATOM 633 O O . MET A 1 81 ? 25.368 -1.607 -30.891 1.00 93.75 81 MET A O 1
ATOM 637 N N . ARG A 1 82 ? 23.199 -1.465 -31.492 1.00 92.94 82 ARG A N 1
ATOM 638 C CA . ARG A 1 82 ? 23.088 -2.836 -32.004 1.00 92.94 82 ARG A CA 1
ATOM 639 C C . ARG A 1 82 ? 22.687 -2.868 -33.472 1.00 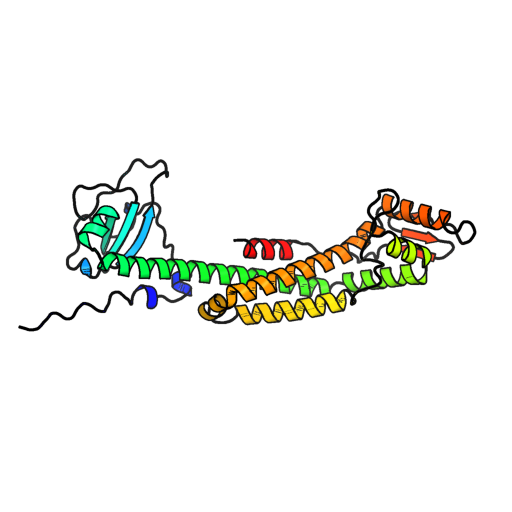92.94 82 ARG A C 1
ATOM 641 O O . ARG A 1 82 ? 21.773 -2.159 -33.891 1.00 92.94 82 ARG A O 1
ATOM 648 N N . LEU A 1 83 ? 23.365 -3.725 -34.235 1.00 91.62 83 LEU A N 1
ATOM 649 C CA . LEU A 1 83 ? 23.050 -4.064 -35.622 1.00 91.62 83 LEU A CA 1
ATOM 650 C C . LEU A 1 83 ? 23.246 -5.572 -35.832 1.00 91.62 83 LEU A C 1
ATOM 652 O O . LEU A 1 83 ? 24.375 -6.061 -35.890 1.00 91.62 83 LEU A O 1
ATOM 656 N N . GLY A 1 84 ? 22.145 -6.320 -35.926 1.00 89.25 84 GLY A N 1
ATOM 657 C CA . GLY A 1 84 ? 22.191 -7.785 -35.914 1.00 89.25 84 GLY A CA 1
ATOM 658 C C . GLY A 1 84 ? 22.819 -8.308 -34.615 1.00 89.25 84 GLY A C 1
ATOM 659 O O . GLY A 1 84 ? 22.352 -7.985 -33.521 1.00 89.25 84 GLY A O 1
ATOM 660 N N . GLU A 1 85 ? 23.898 -9.081 -34.740 1.00 90.50 85 GLU A N 1
ATOM 661 C CA . GLU A 1 85 ? 24.677 -9.602 -33.603 1.00 90.50 85 GLU A CA 1
ATOM 662 C C . GLU A 1 85 ? 25.821 -8.673 -33.163 1.00 90.50 85 GLU A C 1
ATOM 664 O O . GLU A 1 85 ? 26.439 -8.904 -32.125 1.00 90.50 85 GLU A O 1
ATOM 669 N N . ALA A 1 86 ? 26.114 -7.619 -33.932 1.00 93.62 86 ALA A N 1
ATOM 670 C CA . ALA A 1 86 ? 27.177 -6.681 -33.603 1.00 93.62 86 ALA A CA 1
ATOM 671 C C . ALA A 1 86 ? 26.672 -5.608 -32.632 1.00 93.62 86 ALA A C 1
ATOM 673 O O . ALA A 1 86 ? 25.660 -4.946 -32.883 1.00 93.62 86 ALA A O 1
ATOM 674 N N . ARG A 1 87 ? 27.427 -5.398 -31.553 1.00 95.25 87 ARG A N 1
ATOM 675 C CA . ARG A 1 87 ? 27.276 -4.275 -30.624 1.00 95.25 87 ARG A CA 1
ATOM 676 C C . ARG A 1 87 ? 28.457 -3.339 -30.764 1.00 95.25 87 ARG A C 1
ATOM 678 O O . ARG A 1 87 ? 29.575 -3.794 -30.953 1.00 95.25 87 ARG A O 1
ATOM 685 N N . PHE A 1 88 ? 28.252 -2.040 -30.640 1.00 94.25 88 PHE A N 1
ATOM 686 C CA . PHE A 1 88 ? 29.364 -1.093 -30.659 1.00 94.25 88 PHE A CA 1
ATOM 687 C C . PHE A 1 88 ? 29.083 0.113 -29.774 1.00 94.25 88 PHE A C 1
ATOM 689 O O . PHE A 1 88 ? 27.948 0.581 -29.661 1.00 94.25 88 PHE A O 1
ATOM 696 N N . LEU A 1 89 ? 30.140 0.599 -29.125 1.00 93.50 89 LEU A N 1
ATOM 697 C CA . LEU A 1 89 ? 30.057 1.667 -28.138 1.00 93.50 89 LEU A CA 1
ATOM 698 C C . LEU A 1 89 ? 30.228 3.021 -28.811 1.00 93.50 89 LEU A C 1
ATOM 700 O O . LEU A 1 89 ? 31.187 3.253 -29.555 1.00 93.50 89 LEU A O 1
ATOM 704 N N . VAL A 1 90 ? 29.302 3.931 -28.524 1.00 92.25 90 VAL A N 1
ATOM 705 C CA . VAL A 1 90 ? 29.368 5.304 -29.013 1.00 92.25 90 VAL A CA 1
ATOM 706 C C . VAL A 1 90 ? 29.148 6.258 -27.852 1.00 92.25 90 VAL A C 1
ATOM 708 O O . VAL A 1 90 ? 28.086 6.269 -27.233 1.00 92.25 90 VAL A O 1
ATOM 711 N N . GLY A 1 91 ? 30.138 7.107 -27.579 1.00 91.69 91 GLY A N 1
ATOM 712 C CA . GLY A 1 91 ? 29.943 8.207 -26.641 1.00 91.69 91 GLY A CA 1
ATOM 713 C C . GLY A 1 91 ? 28.957 9.2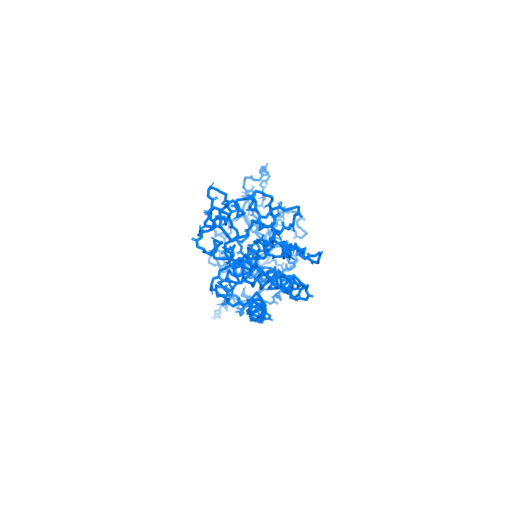29 -27.178 1.00 91.69 91 GLY A C 1
ATOM 714 O O . GLY A 1 91 ? 28.946 9.499 -28.381 1.00 91.69 91 GLY A O 1
ATOM 715 N N . TRP A 1 92 ? 28.165 9.848 -26.302 1.00 89.88 92 TRP A N 1
ATOM 716 C CA . TRP A 1 92 ? 27.085 10.724 -26.766 1.00 89.88 92 TRP A CA 1
ATOM 717 C C . TRP A 1 92 ? 27.545 11.887 -27.636 1.00 89.88 92 TRP A C 1
ATOM 719 O O . TRP A 1 92 ? 26.925 12.158 -28.657 1.00 89.88 92 TRP A O 1
ATOM 729 N N . MET A 1 93 ? 28.671 12.511 -27.293 1.00 87.00 93 MET A N 1
ATOM 730 C CA . MET A 1 93 ? 29.233 13.611 -28.081 1.00 87.00 93 MET A CA 1
ATOM 731 C C . MET A 1 93 ? 29.587 13.178 -29.516 1.00 87.00 93 MET A C 1
ATOM 733 O O . MET A 1 93 ? 29.317 13.896 -30.481 1.00 87.00 93 MET A O 1
ATOM 737 N N . CYS A 1 94 ? 30.154 11.976 -29.672 1.00 88.94 94 CYS A N 1
ATOM 738 C CA . CYS A 1 94 ? 30.429 11.398 -30.987 1.00 88.94 94 CYS A CA 1
ATOM 739 C C . CYS A 1 94 ? 29.132 11.042 -31.710 1.00 88.94 94 CYS A C 1
ATOM 741 O O . CYS A 1 94 ? 28.994 11.318 -32.898 1.00 88.94 94 CYS A O 1
ATOM 743 N N . ALA A 1 95 ? 28.170 10.459 -30.993 1.00 86.38 95 ALA A N 1
ATOM 744 C CA . ALA A 1 95 ? 26.898 10.072 -31.571 1.00 86.38 95 ALA A CA 1
ATOM 745 C C . ALA A 1 95 ? 26.146 11.284 -32.140 1.00 86.38 95 ALA A C 1
ATOM 747 O O . ALA A 1 95 ? 25.659 11.218 -33.265 1.00 86.38 95 ALA A O 1
ATOM 748 N N . GLU A 1 96 ? 26.062 12.390 -31.397 1.00 87.25 96 GLU A N 1
ATOM 749 C CA . GLU A 1 96 ? 25.361 13.607 -31.828 1.00 87.25 96 GLU A CA 1
ATOM 750 C C . GLU A 1 96 ? 25.976 14.186 -33.104 1.00 87.25 96 GLU A C 1
ATOM 752 O O . GLU A 1 96 ? 25.255 14.534 -34.038 1.00 87.25 96 GLU A O 1
ATOM 757 N N . THR A 1 97 ? 27.308 14.209 -33.177 1.00 85.38 97 THR A N 1
ATOM 758 C CA . THR A 1 97 ? 28.044 14.725 -34.339 1.00 85.38 97 THR A CA 1
ATOM 759 C C . THR A 1 97 ? 27.835 13.861 -35.587 1.00 85.38 97 THR A C 1
ATOM 761 O O . THR A 1 97 ? 27.741 14.384 -36.694 1.00 85.38 97 THR A O 1
ATOM 764 N N . ILE A 1 98 ? 27.776 12.537 -35.422 1.00 83.00 98 ILE A N 1
ATOM 765 C CA . ILE A 1 98 ? 27.809 11.576 -36.537 1.00 83.00 98 ILE A CA 1
ATOM 766 C C . ILE A 1 98 ? 26.408 11.216 -37.025 1.00 83.00 98 ILE A C 1
ATOM 768 O O . ILE A 1 98 ? 26.172 11.111 -38.226 1.00 83.00 98 ILE A O 1
ATOM 772 N N . TYR A 1 99 ? 25.473 11.022 -36.098 1.00 82.19 99 TYR A N 1
ATOM 773 C CA . TYR A 1 99 ? 24.115 10.579 -36.403 1.00 82.19 99 TYR A CA 1
ATOM 774 C C . TYR A 1 99 ? 23.109 11.737 -36.466 1.00 82.19 99 TYR A C 1
ATOM 776 O O . TYR A 1 99 ? 22.055 11.578 -37.087 1.00 82.19 99 TYR A O 1
ATOM 784 N N . GLY A 1 100 ? 23.399 12.890 -35.850 1.00 83.06 100 GLY A N 1
ATOM 785 C CA . GLY A 1 100 ? 22.547 14.083 -35.902 1.00 83.06 100 GLY A CA 1
ATOM 786 C C . GLY A 1 100 ? 21.080 13.798 -35.553 1.00 83.06 100 GLY A C 1
ATOM 787 O O . GLY A 1 100 ? 20.777 13.155 -34.548 1.00 83.06 100 GLY A O 1
ATOM 788 N N . GLU A 1 101 ? 20.154 14.231 -36.415 1.00 76.75 101 GLU A N 1
ATOM 789 C CA . GLU A 1 101 ? 18.703 14.045 -36.232 1.00 76.75 101 GLU A CA 1
ATOM 790 C C . GLU A 1 101 ? 18.279 12.571 -36.109 1.00 76.75 101 GLU A C 1
ATOM 792 O O . GLU A 1 101 ? 17.337 12.258 -35.378 1.00 76.75 101 GLU A O 1
ATOM 797 N N . SER A 1 102 ? 18.990 11.643 -36.763 1.00 81.12 102 SER A N 1
ATOM 798 C CA . SER A 1 102 ? 18.680 10.210 -36.655 1.00 81.12 102 SER A CA 1
ATOM 799 C C . SER A 1 102 ? 18.932 9.669 -35.243 1.00 81.12 102 SER A C 1
ATOM 801 O O . SER A 1 102 ? 18.215 8.777 -34.788 1.00 81.12 102 SER A O 1
ATOM 803 N N . LEU A 1 103 ? 19.883 10.255 -34.503 1.00 85.19 103 LEU A N 1
ATOM 804 C CA . LEU A 1 103 ? 20.115 9.912 -33.102 1.00 85.19 103 LEU A CA 1
ATOM 805 C C . LEU A 1 103 ? 18.946 10.320 -32.218 1.00 85.19 103 LEU A C 1
ATOM 807 O O . LEU A 1 103 ? 18.552 9.554 -31.344 1.00 85.19 103 LEU A O 1
ATOM 811 N N . ALA A 1 104 ? 18.403 11.519 -32.442 1.00 85.44 104 ALA A N 1
ATOM 812 C CA . ALA A 1 104 ? 17.293 12.039 -31.656 1.00 85.44 104 ALA A CA 1
ATOM 813 C C . ALA A 1 104 ? 16.063 11.129 -31.780 1.00 85.44 104 ALA A C 1
ATOM 815 O O . ALA A 1 104 ? 15.434 10.820 -30.772 1.00 85.44 104 ALA A O 1
ATOM 816 N N . GLY A 1 105 ? 15.777 10.634 -32.991 1.00 86.38 105 GLY A N 1
ATOM 817 C CA . GLY A 1 105 ? 14.726 9.638 -33.220 1.00 86.38 105 GLY A CA 1
ATOM 818 C C . GLY A 1 105 ? 14.978 8.332 -32.461 1.00 86.38 105 GLY A C 1
ATOM 819 O O . GLY A 1 105 ? 14.140 7.913 -31.669 1.00 86.38 105 GLY A O 1
ATOM 820 N N . ARG A 1 106 ? 16.168 7.736 -32.621 1.00 88.88 106 ARG A N 1
ATOM 821 C CA . ARG A 1 106 ? 16.538 6.486 -31.927 1.00 88.88 106 ARG A CA 1
ATOM 822 C C . ARG A 1 106 ? 16.476 6.622 -30.407 1.00 88.88 106 ARG A C 1
ATOM 824 O O . ARG A 1 106 ? 16.047 5.699 -29.721 1.00 88.88 106 ARG A O 1
ATOM 831 N N . ARG A 1 107 ? 16.924 7.765 -29.881 1.00 89.62 107 ARG A N 1
ATOM 832 C CA . ARG A 1 107 ? 16.899 8.058 -28.448 1.00 89.62 107 ARG A CA 1
ATOM 833 C C . ARG A 1 107 ? 15.470 8.207 -27.951 1.00 89.62 107 ARG A C 1
ATOM 835 O O . ARG A 1 107 ? 15.149 7.631 -26.924 1.00 89.62 107 ARG A O 1
ATOM 842 N N . ALA A 1 108 ? 14.613 8.916 -28.684 1.00 89.31 108 ALA A N 1
ATOM 843 C CA . ALA A 1 108 ? 13.205 9.037 -28.327 1.00 89.31 108 ALA A CA 1
ATOM 844 C C . ALA A 1 108 ? 12.503 7.668 -28.287 1.00 89.31 108 ALA A C 1
ATOM 846 O O . ALA A 1 108 ? 11.742 7.407 -27.358 1.00 89.31 108 ALA A O 1
ATOM 847 N N . ASP A 1 109 ? 12.794 6.782 -29.245 1.00 89.38 109 ASP A N 1
ATOM 848 C CA . ASP A 1 109 ? 12.232 5.427 -29.277 1.00 89.38 109 ASP A CA 1
ATOM 849 C C . ASP A 1 109 ? 12.727 4.575 -28.092 1.00 89.38 109 ASP A C 1
ATOM 851 O O . ASP A 1 109 ? 11.933 3.898 -27.435 1.00 89.38 109 ASP A O 1
ATOM 855 N N . TYR A 1 110 ? 14.021 4.655 -27.766 1.00 91.56 110 TYR A N 1
ATOM 856 C CA . TYR A 1 110 ? 14.598 3.993 -26.593 1.00 91.56 110 TYR A CA 1
ATOM 857 C C . TYR A 1 110 ? 14.036 4.546 -25.269 1.00 91.56 110 TYR A C 1
ATOM 859 O O . TYR A 1 110 ? 13.586 3.779 -24.420 1.00 91.56 110 TYR A O 1
ATOM 867 N N . ASP A 1 111 ? 13.981 5.869 -25.099 1.00 90.81 111 ASP A N 1
ATOM 868 C CA . ASP A 1 111 ? 13.440 6.522 -23.899 1.00 90.81 111 ASP A CA 1
ATOM 869 C C . ASP A 1 111 ? 11.948 6.178 -23.708 1.00 90.81 111 ASP A C 1
ATOM 871 O O . ASP A 1 111 ? 11.477 5.982 -22.580 1.00 90.81 111 ASP A O 1
ATOM 875 N N . ALA A 1 112 ? 11.195 6.038 -24.806 1.00 89.62 112 ALA A N 1
ATOM 876 C CA . ALA A 1 112 ? 9.820 5.548 -24.782 1.00 89.62 112 ALA A CA 1
ATOM 877 C C . ALA A 1 112 ? 9.737 4.079 -24.330 1.00 89.62 112 ALA A C 1
ATOM 879 O O . ALA A 1 112 ? 8.849 3.740 -23.543 1.00 89.62 112 ALA A O 1
ATOM 880 N N . ALA A 1 113 ? 10.666 3.220 -24.763 1.00 91.25 113 ALA A N 1
ATOM 881 C CA . ALA A 1 113 ? 10.757 1.829 -24.317 1.00 91.25 113 ALA A CA 1
ATOM 882 C C . ALA A 1 113 ? 11.096 1.724 -22.822 1.00 91.25 113 ALA A C 1
ATOM 884 O O . ALA A 1 113 ? 10.415 1.007 -22.089 1.00 91.25 113 ALA A O 1
ATOM 885 N N . VAL A 1 114 ? 12.072 2.501 -22.339 1.00 91.12 114 VAL A N 1
ATOM 886 C CA . VAL A 1 114 ? 12.418 2.596 -20.909 1.00 91.12 114 VAL A CA 1
ATOM 887 C C . VAL A 1 114 ? 11.211 3.057 -20.091 1.00 91.12 114 VAL A C 1
ATOM 889 O O . VAL A 1 114 ? 10.855 2.439 -19.086 1.00 91.12 114 VAL A O 1
ATOM 892 N N . SER A 1 115 ? 10.522 4.102 -20.553 1.00 89.44 115 SER A N 1
ATOM 893 C CA . SER A 1 115 ? 9.318 4.618 -19.892 1.00 89.44 115 SER A CA 1
ATOM 894 C C . SER A 1 115 ? 8.191 3.580 -19.856 1.00 89.44 115 SER A C 1
ATOM 896 O O . SER A 1 115 ? 7.538 3.410 -18.824 1.00 89.44 115 SER A O 1
ATOM 898 N N . ARG A 1 116 ? 7.976 2.846 -20.959 1.00 89.19 116 ARG A N 1
ATOM 899 C CA . ARG A 1 116 ? 7.004 1.744 -21.044 1.00 89.19 116 ARG A CA 1
ATOM 900 C C . ARG A 1 116 ? 7.372 0.609 -20.086 1.00 89.19 116 ARG A C 1
ATOM 902 O O . ARG A 1 116 ? 6.494 0.139 -19.370 1.00 89.19 116 ARG A O 1
ATOM 909 N N . ARG A 1 117 ? 8.648 0.220 -20.004 1.00 91.25 117 ARG A N 1
ATOM 910 C CA . ARG A 1 117 ? 9.137 -0.789 -19.050 1.00 91.25 117 ARG A CA 1
ATOM 911 C C . ARG A 1 117 ? 8.839 -0.393 -17.608 1.00 91.25 117 ARG A C 1
ATOM 913 O O . ARG A 1 117 ? 8.240 -1.173 -16.873 1.00 91.25 117 ARG A O 1
ATOM 920 N N . HIS A 1 118 ? 9.226 0.819 -17.208 1.00 89.31 118 HIS A N 1
ATOM 921 C CA . HIS A 1 118 ? 8.969 1.320 -15.855 1.00 89.31 118 HIS A CA 1
ATOM 922 C C . HIS A 1 118 ? 7.474 1.323 -15.527 1.00 89.31 118 HIS A C 1
ATOM 924 O O . HIS A 1 118 ? 7.080 0.917 -14.436 1.00 89.31 118 HIS A O 1
ATOM 930 N N . ALA A 1 119 ? 6.633 1.722 -16.484 1.00 87.69 119 ALA A N 1
ATOM 931 C CA . ALA A 1 119 ? 5.185 1.667 -16.340 1.00 87.69 119 ALA A CA 1
ATOM 932 C C . ALA A 1 119 ? 4.658 0.235 -16.131 1.00 87.69 119 ALA A C 1
ATOM 934 O O . ALA A 1 119 ? 3.832 0.024 -15.244 1.00 87.69 119 ALA A O 1
ATOM 935 N N . ILE A 1 120 ? 5.133 -0.741 -16.914 1.00 90.62 120 ILE A N 1
ATOM 936 C CA . ILE A 1 120 ? 4.728 -2.151 -16.792 1.00 90.62 120 ILE A CA 1
ATOM 937 C C . ILE A 1 120 ? 5.090 -2.693 -15.409 1.00 90.62 120 ILE A C 1
ATOM 939 O O . ILE A 1 120 ? 4.211 -3.196 -14.710 1.00 90.62 120 ILE A O 1
ATOM 943 N N . ILE A 1 121 ? 6.350 -2.526 -14.993 1.00 91.12 121 ILE A N 1
ATOM 944 C CA . ILE A 1 121 ? 6.833 -2.974 -13.679 1.00 91.12 121 ILE A CA 1
ATOM 945 C C . ILE A 1 121 ? 5.985 -2.344 -12.576 1.00 91.12 121 ILE A C 1
ATOM 947 O O . ILE A 1 121 ? 5.450 -3.049 -11.724 1.00 91.12 121 ILE A O 1
ATOM 951 N N . ARG A 1 122 ? 5.764 -1.028 -12.647 1.00 90.19 122 ARG A N 1
ATOM 952 C CA . ARG A 1 122 ? 4.999 -0.313 -11.628 1.00 90.19 122 ARG A CA 1
ATOM 953 C C . ARG A 1 122 ? 3.544 -0.765 -11.536 1.00 90.19 122 ARG A C 1
ATOM 955 O O . ARG A 1 122 ? 2.990 -0.876 -10.443 1.00 90.19 122 ARG A O 1
ATOM 962 N N . ILE A 1 123 ? 2.897 -1.009 -12.672 1.00 91.19 123 ILE A N 1
ATOM 963 C CA . ILE A 1 123 ? 1.535 -1.551 -12.688 1.00 91.19 123 ILE 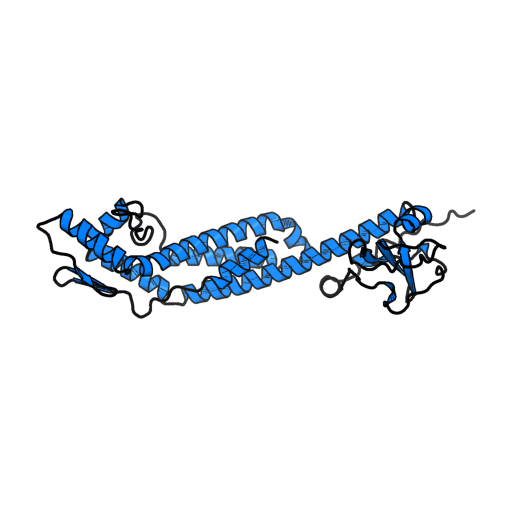A CA 1
ATOM 964 C C . ILE A 1 123 ? 1.522 -2.973 -12.116 1.00 91.19 123 ILE A C 1
ATOM 966 O O . ILE A 1 123 ? 0.590 -3.310 -11.385 1.00 91.19 123 ILE A O 1
ATOM 970 N N . GLY A 1 124 ? 2.546 -3.782 -12.404 1.00 92.06 124 GLY A N 1
ATOM 971 C CA . GLY A 1 124 ? 2.746 -5.101 -11.803 1.00 92.06 124 GLY A CA 1
ATOM 972 C C . GLY A 1 124 ? 2.806 -5.038 -10.276 1.00 92.06 124 GLY A C 1
ATOM 973 O O . GLY A 1 124 ? 1.976 -5.653 -9.608 1.00 92.06 124 GLY A O 1
ATOM 974 N N . GLU A 1 125 ? 3.690 -4.205 -9.725 1.00 93.62 125 GLU A N 1
ATOM 975 C CA . GLU A 1 125 ? 3.814 -3.990 -8.275 1.00 93.62 125 GLU A CA 1
ATOM 976 C C . GLU A 1 125 ? 2.486 -3.545 -7.642 1.00 93.62 125 GLU A C 1
ATOM 978 O O . GLU A 1 125 ? 2.086 -4.043 -6.587 1.00 93.62 125 GLU A O 1
ATOM 983 N N . LEU A 1 126 ? 1.766 -2.620 -8.293 1.00 94.31 126 LEU A N 1
ATOM 984 C CA . LEU A 1 126 ? 0.461 -2.147 -7.820 1.00 94.31 126 LEU A CA 1
ATOM 985 C C . LEU A 1 126 ? -0.592 -3.260 -7.815 1.00 94.31 126 LEU A C 1
ATOM 987 O O . LEU A 1 126 ? -1.386 -3.336 -6.877 1.00 94.31 126 LEU A O 1
ATOM 991 N N . ARG A 1 127 ? -0.615 -4.127 -8.836 1.00 94.62 127 ARG A N 1
ATOM 992 C CA . ARG A 1 127 ? -1.529 -5.281 -8.898 1.00 94.62 127 ARG A CA 1
ATOM 993 C C . ARG A 1 127 ? -1.267 -6.258 -7.759 1.00 94.62 127 ARG A C 1
ATOM 995 O O . ARG A 1 127 ? -2.219 -6.694 -7.108 1.00 94.62 127 ARG A O 1
ATOM 1002 N N . GLU A 1 128 ? -0.003 -6.576 -7.498 1.00 95.62 128 GLU A N 1
ATOM 1003 C CA . GLU A 1 128 ? 0.384 -7.450 -6.388 1.00 95.62 128 GLU A CA 1
ATOM 1004 C C . GLU A 1 128 ? -0.019 -6.845 -5.042 1.00 95.62 128 GLU A C 1
ATOM 1006 O O . GLU A 1 128 ? -0.715 -7.487 -4.254 1.00 95.62 128 GLU A O 1
ATOM 1011 N N . ALA A 1 129 ? 0.325 -5.575 -4.809 1.00 96.81 129 ALA A N 1
ATOM 1012 C CA . ALA A 1 129 ? -0.007 -4.883 -3.569 1.00 96.81 129 ALA A CA 1
ATOM 1013 C C . ALA A 1 129 ? -1.526 -4.798 -3.334 1.00 96.81 129 ALA A C 1
ATOM 1015 O O . ALA A 1 129 ? -1.988 -4.999 -2.211 1.00 96.81 129 ALA A O 1
ATOM 1016 N N . ILE A 1 130 ? -2.321 -4.545 -4.380 1.00 96.88 130 ILE A N 1
ATOM 1017 C CA . ILE A 1 130 ? -3.788 -4.541 -4.289 1.00 96.88 130 ILE A CA 1
ATOM 1018 C C . ILE A 1 130 ? -4.353 -5.934 -4.024 1.00 96.88 130 ILE A C 1
ATOM 1020 O O . ILE A 1 130 ? -5.311 -6.059 -3.262 1.00 96.88 130 ILE A O 1
ATOM 1024 N N . THR A 1 131 ? -3.761 -6.976 -4.602 1.00 96.50 131 THR A N 1
ATOM 1025 C CA . THR A 1 131 ? -4.177 -8.362 -4.351 1.00 96.50 131 THR A CA 1
ATOM 1026 C C . THR A 1 131 ? -3.959 -8.731 -2.886 1.00 96.50 131 THR A C 1
ATOM 1028 O O . THR A 1 131 ? -4.888 -9.188 -2.218 1.00 96.50 131 THR A O 1
ATOM 1031 N N . GLU A 1 132 ? -2.774 -8.447 -2.346 1.00 97.06 132 GLU A N 1
ATOM 1032 C CA . GLU A 1 132 ? -2.468 -8.684 -0.933 1.00 97.06 132 GLU A CA 1
ATOM 1033 C C . GLU A 1 132 ? -3.350 -7.856 0.001 1.00 97.06 132 GLU A C 1
ATOM 1035 O O . GLU A 1 132 ? -3.863 -8.367 0.998 1.00 97.06 132 GLU A O 1
ATOM 1040 N N . PHE A 1 133 ? -3.590 -6.589 -0.342 1.00 97.69 133 PHE A N 1
ATOM 1041 C CA . PHE A 1 133 ? -4.501 -5.729 0.404 1.00 97.69 133 PHE A CA 1
ATOM 1042 C C . PHE A 1 133 ? -5.942 -6.258 0.392 1.00 97.69 133 PHE A C 1
ATOM 1044 O O . PHE A 1 133 ? -6.621 -6.224 1.417 1.00 97.69 133 PHE A O 1
ATOM 1051 N N . SER A 1 134 ? -6.405 -6.795 -0.740 1.00 97.12 134 SER A N 1
ATOM 1052 C CA . SER A 1 134 ? -7.719 -7.434 -0.851 1.00 97.12 134 SER A CA 1
ATOM 1053 C C . SER A 1 134 ? -7.824 -8.674 0.034 1.00 97.12 134 SER A C 1
ATOM 1055 O O . SER A 1 134 ? -8.839 -8.857 0.702 1.00 97.12 134 SER A O 1
ATOM 1057 N N . MET A 1 135 ? -6.788 -9.518 0.057 1.00 97.12 135 MET A N 1
ATOM 1058 C CA . MET A 1 135 ? -6.740 -10.701 0.924 1.00 97.12 135 MET A CA 1
ATOM 1059 C C . MET A 1 135 ? -6.745 -10.313 2.403 1.00 97.12 135 MET A C 1
ATOM 1061 O O . MET A 1 135 ? -7.440 -10.934 3.204 1.00 97.12 135 MET A O 1
ATOM 1065 N N . TRP A 1 136 ? -6.006 -9.263 2.763 1.00 97.44 136 TRP A N 1
ATOM 1066 C CA . TRP A 1 136 ? -6.018 -8.707 4.111 1.00 97.44 136 TRP A CA 1
ATOM 1067 C C . TRP A 1 136 ? -7.413 -8.210 4.506 1.00 97.44 136 TRP A C 1
ATOM 1069 O O . TRP A 1 136 ? -7.917 -8.595 5.558 1.00 97.44 136 TRP A O 1
ATOM 1079 N N . ALA A 1 137 ? -8.066 -7.407 3.663 1.00 96.69 137 ALA A N 1
ATOM 1080 C CA . ALA A 1 137 ? -9.391 -6.867 3.961 1.00 96.69 137 ALA A CA 1
ATOM 1081 C C . ALA A 1 137 ? -10.440 -7.983 4.117 1.00 96.69 137 ALA A C 1
ATOM 1083 O O . ALA A 1 137 ? -11.232 -7.955 5.059 1.00 96.69 137 ALA A O 1
ATOM 1084 N N . ASP A 1 138 ? -10.397 -9.001 3.253 1.00 96.12 138 ASP A N 1
ATOM 1085 C CA . ASP A 1 138 ? -11.239 -10.197 3.355 1.00 96.12 138 ASP A CA 1
ATOM 1086 C C . ASP A 1 138 ? -10.977 -10.984 4.652 1.00 96.12 138 ASP A C 1
ATOM 1088 O O . ASP A 1 138 ? -11.920 -11.383 5.337 1.00 96.12 138 ASP A O 1
ATOM 1092 N N . ALA A 1 139 ? -9.711 -11.145 5.052 1.00 96.44 139 ALA A N 1
ATOM 1093 C CA . ALA A 1 139 ? -9.354 -11.789 6.315 1.00 96.44 139 ALA A CA 1
ATOM 1094 C C . ALA A 1 139 ? -9.877 -11.013 7.536 1.00 96.44 139 ALA A C 1
ATOM 1096 O O . ALA A 1 139 ? -10.354 -11.630 8.489 1.00 96.44 139 ALA A O 1
ATOM 1097 N N . VAL A 1 140 ? -9.840 -9.675 7.508 1.00 95.94 140 VAL A N 1
ATOM 1098 C CA . VAL A 1 140 ? -10.413 -8.841 8.577 1.00 95.94 140 VAL A CA 1
ATOM 1099 C C . VAL A 1 140 ? -11.927 -9.016 8.659 1.00 95.94 140 VAL A C 1
ATOM 1101 O O . VAL A 1 140 ? -12.443 -9.218 9.756 1.00 95.94 140 VAL A O 1
ATOM 1104 N N . VAL A 1 141 ? -12.633 -9.005 7.525 1.00 94.50 141 VAL A N 1
ATOM 1105 C CA . VAL A 1 141 ? -14.094 -9.207 7.480 1.00 94.50 141 VAL A CA 1
ATOM 1106 C C . VAL A 1 141 ? -14.492 -10.594 7.980 1.00 94.50 141 VAL A C 1
ATOM 1108 O O . VAL A 1 141 ? -15.457 -10.723 8.724 1.00 94.50 141 VAL A O 1
ATOM 1111 N N . LYS A 1 142 ? -13.742 -11.636 7.610 1.00 94.44 142 LYS A N 1
ATOM 1112 C CA . LYS A 1 142 ? -13.987 -13.014 8.070 1.00 94.44 142 LYS A CA 1
ATOM 1113 C C . LYS A 1 142 ? -13.594 -13.244 9.529 1.00 94.44 142 LYS A C 1
ATOM 1115 O O . LYS A 1 142 ? -13.949 -14.272 10.107 1.00 94.44 142 LYS A O 1
ATOM 1120 N N . SER A 1 143 ? -12.830 -12.330 10.120 1.00 93.38 143 SER A N 1
ATOM 1121 C CA . SER A 1 143 ? -12.480 -12.396 11.533 1.00 93.38 143 SER A CA 1
ATOM 1122 C C . SER A 1 143 ? -13.641 -11.915 12.407 1.00 93.38 143 SER A C 1
ATOM 1124 O O . SER A 1 143 ? -14.443 -11.074 12.012 1.00 93.38 143 SER A O 1
ATOM 1126 N N . LYS A 1 144 ? -13.681 -12.372 13.662 1.00 94.06 144 LYS A N 1
ATOM 1127 C CA . LYS A 1 144 ? -14.665 -11.896 14.651 1.00 94.06 144 LYS A CA 1
ATOM 1128 C C . LYS A 1 144 ? -14.348 -10.502 15.206 1.00 94.06 144 LYS A C 1
ATOM 1130 O O . LYS A 1 144 ? -14.975 -10.080 16.172 1.00 94.06 144 LYS A O 1
ATOM 1135 N N . VAL A 1 145 ? -13.356 -9.790 14.660 1.00 95.56 145 VAL A N 1
ATOM 1136 C CA . VAL A 1 145 ? -12.886 -8.520 15.235 1.00 95.56 145 VAL A CA 1
ATOM 1137 C C . VAL A 1 145 ? -13.914 -7.397 15.076 1.00 95.56 145 VAL A C 1
ATOM 1139 O O . VAL A 1 145 ? -14.077 -6.587 15.987 1.00 95.56 145 VAL A O 1
ATOM 1142 N N . LEU A 1 146 ? -14.641 -7.376 13.952 1.00 93.94 146 LEU A N 1
ATOM 1143 C CA . LEU A 1 146 ? -15.669 -6.368 13.677 1.00 93.94 146 LEU A CA 1
ATOM 1144 C C . LEU A 1 146 ? -16.883 -6.579 14.592 1.00 93.94 146 LEU A C 1
ATOM 1146 O O . LEU A 1 146 ? -17.301 -5.653 15.284 1.00 93.94 146 LEU A O 1
ATOM 1150 N N . GLU A 1 147 ? -17.362 -7.825 14.683 1.00 92.62 147 GLU A N 1
ATOM 1151 C CA . GLU A 1 147 ? -18.429 -8.230 15.607 1.00 92.62 147 GLU A CA 1
ATOM 1152 C C . GLU A 1 147 ? -18.060 -7.925 17.065 1.00 92.62 147 GLU A C 1
ATOM 1154 O O . GLU A 1 147 ? -18.862 -7.369 17.812 1.00 92.62 147 GLU A O 1
ATOM 1159 N N . ALA A 1 148 ? -16.829 -8.250 17.473 1.00 93.69 148 ALA A N 1
ATOM 1160 C CA . ALA A 1 148 ? -16.331 -7.998 18.821 1.00 93.69 148 ALA A CA 1
ATOM 1161 C C . ALA A 1 148 ? -16.286 -6.498 19.156 1.00 93.69 148 ALA A C 1
ATOM 1163 O O . ALA A 1 148 ? -16.652 -6.108 20.266 1.00 93.69 148 ALA A O 1
ATOM 1164 N N . HIS A 1 149 ? -15.869 -5.654 18.206 1.00 93.88 149 HIS A N 1
ATOM 1165 C CA . HIS A 1 149 ? -15.914 -4.200 18.358 1.00 93.88 149 HIS A CA 1
ATOM 1166 C C . HIS A 1 149 ? -17.356 -3.698 18.534 1.00 93.88 149 HIS A C 1
ATOM 1168 O O . HIS A 1 149 ? -17.640 -2.932 19.459 1.00 93.88 149 HIS A O 1
ATOM 1174 N N . ASP A 1 150 ? -18.274 -4.129 17.668 1.00 91.31 150 ASP A N 1
ATOM 1175 C CA . ASP A 1 150 ? -19.657 -3.645 17.676 1.00 91.31 150 ASP A CA 1
ATOM 1176 C C . ASP A 1 150 ? -20.425 -4.127 18.914 1.00 91.31 150 ASP A C 1
ATOM 1178 O O . ASP A 1 150 ? -21.159 -3.351 19.538 1.00 91.31 150 ASP A O 1
ATOM 1182 N N . GLU A 1 151 ? -20.184 -5.365 19.345 1.00 92.12 151 GLU A N 1
ATOM 1183 C CA . GLU A 1 151 ? -20.724 -5.906 20.588 1.00 92.12 151 GLU A CA 1
ATOM 1184 C C . GLU A 1 151 ? -20.194 -5.145 21.806 1.00 92.12 151 GLU A C 1
ATOM 1186 O O . GLU A 1 151 ? -20.981 -4.742 22.665 1.00 92.12 151 GLU A O 1
ATOM 1191 N N . LEU A 1 152 ? -18.887 -4.867 21.872 1.00 93.75 152 LEU A N 1
ATOM 1192 C CA . LEU A 1 152 ? -18.309 -4.071 22.954 1.00 93.75 152 LEU A CA 1
ATOM 1193 C C . LEU A 1 152 ? -18.938 -2.675 23.015 1.00 93.75 152 LEU A C 1
ATOM 1195 O O . LEU A 1 152 ? -19.364 -2.226 24.082 1.00 93.75 152 LEU A O 1
ATOM 1199 N N . ARG A 1 153 ? -19.050 -1.998 21.870 1.00 92.25 153 ARG A N 1
ATOM 1200 C CA . ARG A 1 153 ? -19.700 -0.688 21.771 1.00 92.25 153 ARG A CA 1
ATOM 1201 C C . ARG A 1 153 ? -21.142 -0.741 22.283 1.00 92.25 153 ARG A C 1
ATOM 1203 O O . ARG A 1 153 ? -21.554 0.137 23.045 1.00 92.25 153 ARG A O 1
ATOM 1210 N N . ARG A 1 154 ? -21.904 -1.774 21.908 1.00 91.88 154 ARG A N 1
ATOM 1211 C CA . ARG A 1 154 ? -23.285 -1.994 22.367 1.00 91.88 154 ARG A CA 1
ATOM 1212 C C . ARG A 1 154 ? -23.351 -2.241 23.874 1.00 91.88 154 ARG A C 1
ATOM 1214 O O . ARG A 1 154 ? -24.223 -1.680 24.545 1.00 91.88 154 ARG A O 1
ATOM 1221 N N . GLN A 1 155 ? -22.437 -3.036 24.428 1.00 93.81 155 GLN A N 1
ATOM 1222 C CA . GLN A 1 155 ? -22.371 -3.289 25.868 1.00 93.81 155 GLN A CA 1
ATOM 1223 C C . GLN A 1 155 ? -22.024 -2.019 26.651 1.00 93.81 155 GLN A C 1
ATOM 1225 O O . GLN A 1 155 ? -22.698 -1.726 27.634 1.00 93.81 155 GLN A O 1
ATOM 1230 N N . ILE A 1 156 ? -21.045 -1.225 26.202 1.00 92.81 156 ILE A N 1
ATOM 1231 C CA . ILE A 1 156 ? -20.700 0.052 26.848 1.00 92.81 156 ILE A CA 1
ATOM 1232 C C . ILE A 1 156 ? -21.895 1.010 26.786 1.00 92.81 156 ILE A C 1
ATOM 1234 O O . ILE A 1 156 ? -22.284 1.564 27.808 1.00 92.81 156 ILE A O 1
ATOM 1238 N N . SER A 1 157 ? -22.526 1.162 25.618 1.00 91.94 157 SER A N 1
ATOM 1239 C CA . SER A 1 157 ? -23.673 2.062 25.448 1.00 91.94 157 SER A CA 1
ATOM 1240 C C . SER A 1 157 ? -24.872 1.683 26.328 1.00 91.94 157 SER A C 1
ATOM 1242 O O . SER A 1 157 ? -25.519 2.567 26.883 1.00 91.94 157 SER A O 1
ATOM 1244 N N . SER A 1 158 ? -25.157 0.386 26.481 1.00 92.06 158 SER A N 1
ATOM 1245 C CA . SER A 1 158 ? -26.323 -0.097 27.236 1.00 92.06 158 SER A CA 1
ATOM 1246 C C . SER A 1 158 ? -26.073 -0.245 28.739 1.00 92.06 158 SER A C 1
ATOM 1248 O O . SER A 1 158 ? -26.924 0.145 29.536 1.00 92.06 158 SER A O 1
ATOM 1250 N N . ARG A 1 159 ? -24.921 -0.795 29.140 1.00 92.38 159 ARG A N 1
ATOM 1251 C CA . ARG A 1 159 ? -24.594 -1.103 30.545 1.00 92.38 159 ARG A CA 1
ATOM 1252 C C . ARG A 1 159 ? -23.867 0.043 31.250 1.00 92.38 159 ARG A C 1
ATOM 1254 O O . ARG A 1 159 ? -23.981 0.184 32.464 1.00 92.38 159 ARG A O 1
ATOM 1261 N N . PHE A 1 160 ? -23.149 0.879 30.498 1.00 91.62 160 PHE A N 1
ATOM 1262 C CA . PHE A 1 160 ? -22.331 1.982 31.014 1.00 91.62 160 PHE A CA 1
ATOM 1263 C C . PHE A 1 160 ? -22.603 3.306 30.267 1.00 91.62 160 PHE A C 1
ATOM 1265 O O . PHE A 1 160 ? -21.667 3.935 29.761 1.00 91.62 160 PHE A O 1
ATOM 1272 N N . PRO A 1 161 ? -23.863 3.784 30.204 1.00 89.19 161 PRO A N 1
ATOM 1273 C CA . PRO A 1 161 ? -24.240 4.937 29.380 1.00 89.19 161 PRO A CA 1
ATOM 1274 C C . PRO A 1 161 ? -23.449 6.213 29.713 1.00 89.19 161 PRO A C 1
ATOM 1276 O O . PRO A 1 161 ? -23.056 6.939 28.808 1.00 89.19 161 PRO A O 1
ATOM 1279 N N . PHE A 1 162 ? -23.112 6.454 30.983 1.00 86.56 162 PHE A N 1
ATOM 1280 C CA . PHE A 1 162 ? -22.302 7.617 31.374 1.00 86.56 162 PHE A CA 1
ATOM 1281 C C . PHE A 1 162 ? -20.855 7.546 30.883 1.00 86.56 162 PHE A C 1
ATOM 1283 O O . PHE A 1 162 ? -20.267 8.571 30.544 1.00 86.56 162 PHE A O 1
ATOM 1290 N N . VAL A 1 163 ? -20.269 6.346 30.835 1.00 89.50 163 VAL A N 1
ATOM 1291 C CA . VAL A 1 163 ? -18.938 6.146 30.246 1.00 89.50 163 VAL A CA 1
ATOM 1292 C C . VAL A 1 163 ? -19.001 6.409 28.749 1.00 89.50 163 VAL A C 1
ATOM 1294 O O . VAL A 1 163 ? -18.148 7.118 28.220 1.00 89.50 163 VAL A O 1
ATOM 1297 N N . PHE A 1 164 ? -20.040 5.897 28.087 1.00 89.94 164 PHE A N 1
ATOM 1298 C CA . PHE A 1 164 ? -20.282 6.145 26.671 1.00 89.94 164 PHE A CA 1
ATOM 1299 C C . PHE A 1 164 ? -20.399 7.648 26.366 1.00 89.94 164 PHE A C 1
ATOM 1301 O O . PHE A 1 164 ? -19.727 8.151 25.467 1.00 89.94 164 PHE A O 1
ATOM 1308 N N . GLU A 1 165 ? -21.202 8.380 27.142 1.00 87.06 165 GLU A N 1
ATOM 1309 C CA . GLU A 1 165 ? -21.365 9.834 27.026 1.00 87.06 165 GLU A CA 1
ATOM 1310 C C . GLU A 1 165 ? -20.060 10.585 27.312 1.00 87.06 165 GLU A C 1
ATOM 1312 O O . GLU A 1 165 ? -19.653 11.429 26.519 1.00 87.06 165 GLU A O 1
ATOM 1317 N N . SER A 1 166 ? -19.343 10.226 28.382 1.00 87.19 166 SER A N 1
ATOM 1318 C CA . SER A 1 166 ? -18.065 10.860 28.738 1.00 87.19 166 SER A CA 1
ATOM 1319 C C . SER A 1 166 ? -17.025 10.705 27.629 1.00 87.19 166 SER A C 1
ATOM 1321 O O . SER A 1 166 ? -16.324 11.656 27.288 1.00 87.19 166 SER A O 1
ATOM 1323 N N . LEU A 1 167 ? -16.933 9.513 27.033 1.00 88.75 167 LEU A N 1
ATOM 1324 C CA . LEU A 1 167 ? -16.029 9.251 25.916 1.00 88.75 167 LEU A CA 1
ATOM 1325 C C . LEU A 1 167 ? -16.427 10.022 24.661 1.00 88.75 167 LEU A C 1
ATOM 1327 O O . LEU A 1 167 ? -15.559 10.572 23.983 1.00 88.75 167 LEU A O 1
ATOM 1331 N N . ARG A 1 168 ? -17.728 10.101 24.374 1.00 87.81 168 ARG A N 1
ATOM 1332 C CA . ARG A 1 168 ? -18.256 10.882 23.255 1.00 87.81 168 ARG A CA 1
ATOM 1333 C C . ARG A 1 168 ? -17.931 12.372 23.404 1.00 87.81 168 ARG A C 1
ATOM 1335 O O . ARG A 1 168 ? -17.520 12.999 22.430 1.00 87.81 168 ARG A O 1
ATOM 1342 N N . ASP A 1 169 ? -18.079 12.918 24.607 1.00 86.75 169 ASP A N 1
ATOM 1343 C CA . ASP A 1 169 ? -18.026 14.363 24.840 1.00 86.75 169 ASP A CA 1
ATOM 1344 C C . ASP A 1 169 ? -16.590 14.874 25.099 1.00 86.75 169 ASP A C 1
ATOM 1346 O O . ASP A 1 169 ? -16.307 16.058 24.927 1.00 86.75 169 ASP A O 1
ATOM 1350 N N . CYS A 1 170 ? -15.640 13.993 25.443 1.00 87.12 170 CYS A N 1
ATOM 1351 C CA . CYS A 1 170 ? -14.266 14.387 25.788 1.00 87.12 170 CYS A CA 1
ATOM 1352 C C . CYS A 1 170 ? -13.366 14.799 24.605 1.00 87.12 170 CYS A C 1
ATOM 1354 O O . CYS A 1 170 ? -12.205 15.159 24.808 1.00 87.12 170 CYS A O 1
ATOM 1356 N N . GLY A 1 171 ? -13.831 14.684 23.355 1.00 82.88 171 GLY A N 1
ATOM 1357 C CA . GLY A 1 171 ? -13.027 15.028 22.169 1.00 82.88 171 GLY A CA 1
ATOM 1358 C C . GLY A 1 171 ? -11.715 14.232 22.040 1.00 82.88 171 GLY A C 1
ATOM 1359 O O . GLY A 1 171 ? -10.783 14.650 21.347 1.00 82.88 171 GLY A O 1
ATOM 1360 N N . GLY A 1 172 ? -11.614 13.086 22.723 1.00 89.19 172 GLY A N 1
ATOM 1361 C CA . GLY A 1 172 ? -10.446 12.211 22.707 1.00 89.19 172 GLY A CA 1
ATOM 1362 C C . GLY A 1 172 ? -9.399 12.462 23.788 1.00 89.19 172 GLY A C 1
ATOM 1363 O O . GLY A 1 172 ? -8.309 11.897 23.670 1.00 89.19 172 GLY A O 1
ATOM 1364 N N . ARG A 1 173 ? -9.669 13.288 24.810 1.00 93.31 173 ARG A N 1
ATOM 1365 C CA . ARG A 1 173 ? -8.794 13.422 25.988 1.00 93.31 173 ARG A CA 1
ATOM 1366 C C . ARG A 1 173 ? -9.576 13.706 27.270 1.00 93.31 173 ARG A C 1
ATOM 1368 O O . ARG A 1 173 ? -10.470 14.539 27.273 1.00 93.31 173 ARG A O 1
ATOM 1375 N N . ILE A 1 174 ? -9.158 13.107 28.384 1.00 91.81 174 ILE A N 1
ATOM 1376 C CA . ILE A 1 174 ? -9.623 13.465 29.736 1.00 91.81 174 ILE A CA 1
ATOM 1377 C C . ILE A 1 174 ? -8.387 13.629 30.620 1.00 91.81 174 ILE A C 1
ATOM 1379 O O . ILE A 1 174 ? -7.555 12.730 30.685 1.00 91.81 174 ILE A O 1
ATOM 1383 N N . GLY A 1 175 ? -8.225 14.793 31.260 1.00 87.81 175 GLY A N 1
ATOM 1384 C CA . GLY A 1 175 ? -7.104 15.036 32.181 1.00 87.81 175 GLY A CA 1
ATOM 1385 C C . GLY A 1 175 ? -5.714 14.828 31.559 1.00 87.81 175 GLY A C 1
ATOM 1386 O O . GLY A 1 175 ? -4.802 14.368 32.233 1.00 87.81 175 GLY A O 1
ATOM 1387 N N . GLY A 1 176 ? -5.557 15.097 30.258 1.00 92.00 176 GLY A N 1
ATOM 1388 C CA . GLY A 1 176 ? -4.307 14.879 29.517 1.00 92.00 176 GLY A CA 1
ATOM 1389 C C . GLY A 1 176 ? -4.114 13.458 28.970 1.00 92.00 176 GLY A C 1
ATOM 1390 O O . GLY A 1 176 ? -3.327 13.282 28.038 1.00 92.00 176 GLY A O 1
ATOM 1391 N N . VAL A 1 177 ? -4.876 12.472 29.446 1.00 95.12 177 VAL A N 1
ATOM 1392 C CA . VAL A 1 177 ? -4.832 11.085 28.961 1.00 95.12 177 VAL A CA 1
ATOM 1393 C C . VAL A 1 177 ? -5.598 10.970 27.643 1.00 95.12 177 VAL A C 1
ATOM 1395 O O . VAL A 1 177 ? -6.694 11.516 27.508 1.00 95.12 177 VAL A O 1
ATOM 1398 N N . VAL A 1 178 ? -5.014 10.287 26.655 1.00 95.00 178 VAL A N 1
ATOM 1399 C CA . VAL A 1 178 ? -5.644 10.034 25.348 1.00 95.00 178 VAL A CA 1
ATOM 1400 C C . VAL A 1 178 ? -6.786 9.034 25.521 1.00 95.00 178 VAL A C 1
ATOM 1402 O O . VAL A 1 178 ? -6.597 7.988 26.131 1.00 95.00 178 VAL A O 1
ATOM 1405 N N . MET A 1 179 ? -7.960 9.365 24.988 1.00 94.88 179 MET A N 1
ATOM 1406 C CA . MET A 1 179 ? -9.172 8.546 25.070 1.00 94.88 179 MET A CA 1
ATOM 1407 C C . MET A 1 179 ? -9.518 7.931 23.709 1.00 94.88 179 MET A C 1
ATOM 1409 O O . MET A 1 179 ? -9.214 8.551 22.683 1.00 94.88 179 MET A O 1
ATOM 1413 N N . PRO A 1 180 ? -10.199 6.769 23.685 1.00 93.88 180 PRO A N 1
ATOM 1414 C CA . PRO A 1 180 ? -10.711 6.172 22.455 1.00 93.88 180 PRO A CA 1
ATOM 1415 C C . PRO A 1 180 ? -11.731 7.105 21.799 1.00 93.88 180 PRO A C 1
ATOM 1417 O O . PRO A 1 180 ? -12.783 7.407 22.365 1.00 93.88 180 PRO A O 1
ATOM 1420 N N . ARG A 1 181 ? -11.398 7.604 20.607 1.00 89.44 181 ARG A N 1
ATOM 1421 C CA . ARG A 1 181 ? -12.148 8.682 19.934 1.00 89.44 181 ARG A CA 1
ATOM 1422 C C . ARG A 1 181 ? -13.350 8.178 19.156 1.00 89.44 181 ARG A C 1
ATOM 1424 O O . ARG A 1 181 ? -14.337 8.889 18.991 1.00 89.44 181 ARG A O 1
ATOM 1431 N N . HIS A 1 182 ? -13.238 6.980 18.620 1.00 89.12 182 HIS A N 1
ATOM 1432 C CA . HIS A 1 182 ? -14.149 6.411 17.650 1.00 89.12 182 HIS A CA 1
ATOM 1433 C C . HIS A 1 182 ? -15.034 5.313 18.238 1.00 89.12 182 HIS A C 1
ATOM 1435 O O . HIS A 1 182 ? -16.149 5.142 17.740 1.00 89.12 182 HIS A O 1
ATOM 1441 N N . LEU A 1 183 ? -14.602 4.640 19.313 1.00 89.25 183 LEU A N 1
ATOM 1442 C CA . LEU A 1 183 ? -15.379 3.582 19.978 1.00 89.25 183 LEU A CA 1
ATOM 1443 C C . LEU A 1 183 ? -16.806 4.040 20.336 1.00 89.25 183 LEU A C 1
ATOM 1445 O O . LEU A 1 183 ? -17.770 3.317 20.096 1.00 89.25 183 LEU A O 1
ATOM 1449 N N . CYS A 1 184 ? -16.951 5.273 20.839 1.00 85.56 184 CYS A N 1
ATOM 1450 C CA . CYS A 1 184 ? -18.236 5.852 21.264 1.00 85.56 184 CYS A CA 1
ATOM 1451 C C . CYS A 1 184 ? -18.726 7.015 20.373 1.00 85.56 184 CYS A C 1
ATOM 1453 O O . CYS A 1 184 ? -19.610 7.775 20.768 1.00 85.56 184 CYS A O 1
ATOM 1455 N N . ALA A 1 185 ? -18.172 7.189 19.167 1.00 81.81 185 ALA A N 1
ATOM 1456 C CA . ALA A 1 185 ? -18.547 8.304 18.293 1.00 81.81 185 ALA A CA 1
ATOM 1457 C C . ALA A 1 185 ? -19.991 8.170 17.763 1.00 81.81 185 ALA A C 1
ATOM 1459 O O . ALA A 1 185 ? -20.384 7.112 17.267 1.00 81.81 185 ALA A O 1
ATOM 1460 N N . GLN A 1 186 ? -20.759 9.269 17.807 1.00 65.12 186 GLN A N 1
ATOM 1461 C CA . GLN A 1 186 ? -22.160 9.355 17.347 1.00 65.12 186 GLN A CA 1
ATOM 1462 C C . GLN A 1 186 ? -22.337 9.110 15.841 1.00 65.12 186 GLN A C 1
ATOM 1464 O O . GLN A 1 186 ? -23.417 8.725 15.405 1.00 65.12 186 GLN A O 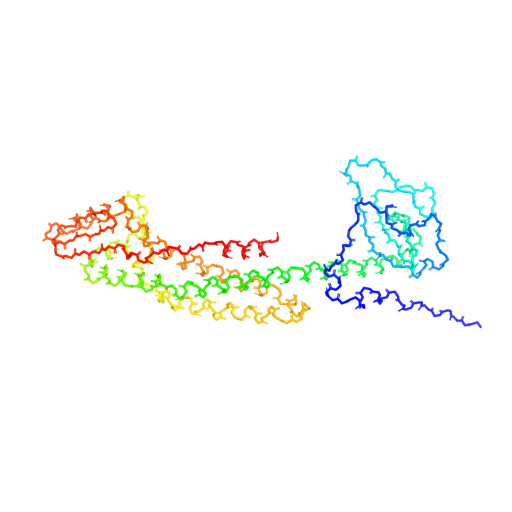1
ATOM 1469 N N . TYR A 1 187 ? -21.281 9.331 15.057 1.00 52.78 187 TYR A N 1
ATOM 1470 C CA . TYR A 1 187 ? -21.350 9.351 13.604 1.00 52.78 187 TYR A CA 1
ATOM 1471 C C . TYR A 1 187 ? -20.507 8.240 12.994 1.00 52.78 187 TYR A C 1
ATOM 1473 O O . TYR A 1 187 ? -19.284 8.178 13.154 1.00 52.78 187 TYR A O 1
ATOM 1481 N N . GLY A 1 188 ? -21.176 7.394 12.226 1.00 59.31 188 GLY A N 1
ATOM 1482 C CA . GLY A 1 188 ? -20.542 6.570 11.219 1.00 59.31 188 GLY A CA 1
ATOM 1483 C C . GLY A 1 188 ? -21.175 5.201 11.126 1.00 59.31 188 GLY A C 1
ATOM 1484 O O . GLY A 1 188 ? -21.529 4.599 12.134 1.00 59.31 188 GLY A O 1
ATOM 1485 N N . ASN A 1 189 ? -21.262 4.741 9.886 1.00 67.31 189 ASN A N 1
ATOM 1486 C CA . ASN A 1 189 ? -21.614 3.381 9.530 1.00 67.31 189 ASN A CA 1
ATOM 1487 C C . ASN A 1 189 ? -20.811 2.385 10.382 1.00 67.31 189 ASN A C 1
ATOM 1489 O O . ASN A 1 189 ? -19.677 2.691 10.801 1.00 67.31 189 ASN A O 1
ATOM 1493 N N . TYR A 1 190 ? -21.403 1.214 10.615 1.00 82.50 190 TYR A N 1
ATOM 1494 C CA . TYR A 1 190 ? -20.751 0.116 11.317 1.00 82.50 190 TYR A CA 1
ATOM 1495 C C . TYR A 1 190 ? -19.399 -0.190 10.657 1.00 82.50 190 TYR A C 1
ATOM 1497 O O . TYR A 1 190 ? -19.151 0.149 9.488 1.00 82.50 190 TYR A O 1
ATOM 1505 N N . LEU A 1 191 ? -18.464 -0.769 11.413 1.00 88.88 191 LEU A N 1
ATOM 1506 C CA . LEU A 1 191 ? -17.177 -1.131 10.818 1.00 88.88 191 LEU A CA 1
ATOM 1507 C C . LEU A 1 191 ? -17.372 -2.110 9.657 1.00 88.88 191 LEU A C 1
ATOM 1509 O O . LEU A 1 191 ? -16.693 -1.976 8.643 1.00 88.88 191 LEU A O 1
ATOM 1513 N N . GLU A 1 192 ? -18.359 -2.996 9.762 1.00 88.69 192 GLU A N 1
ATOM 1514 C CA . GLU A 1 192 ? -18.775 -3.895 8.689 1.00 88.69 192 GLU A CA 1
ATOM 1515 C C . GLU A 1 192 ? -19.139 -3.142 7.399 1.00 88.69 192 GLU A C 1
ATOM 1517 O O . GLU A 1 192 ? -18.546 -3.398 6.353 1.00 88.69 192 GLU A O 1
ATOM 1522 N N . ASP A 1 193 ? -19.998 -2.119 7.472 1.00 89.00 193 ASP A N 1
ATOM 1523 C CA . ASP A 1 193 ? -20.333 -1.269 6.319 1.00 89.00 193 ASP A CA 1
ATOM 1524 C C . ASP A 1 193 ? -19.098 -0.563 5.733 1.00 89.00 193 ASP A C 1
ATOM 1526 O O . ASP A 1 193 ? -18.983 -0.348 4.521 1.00 89.00 193 ASP A O 1
ATOM 1530 N N . SER A 1 194 ? -18.167 -0.164 6.606 1.00 89.62 194 SER A N 1
ATOM 1531 C CA . SER A 1 194 ? -16.928 0.510 6.209 1.00 89.62 194 SER A CA 1
ATOM 1532 C C . SER A 1 194 ? -16.020 -0.436 5.420 1.00 89.62 194 SER A C 1
ATOM 1534 O O . SER A 1 194 ? -15.481 -0.038 4.385 1.00 89.62 194 SER A O 1
ATOM 1536 N N . PHE A 1 195 ? -15.902 -1.692 5.857 1.00 92.31 195 PHE A N 1
ATOM 1537 C CA . PHE A 1 195 ? -15.160 -2.731 5.144 1.00 92.31 195 PHE A CA 1
ATOM 1538 C C . PHE A 1 195 ? -15.886 -3.206 3.881 1.00 92.31 195 PHE A C 1
ATOM 1540 O O . PHE A 1 195 ? -15.236 -3.402 2.860 1.00 92.31 195 PHE A O 1
ATOM 1547 N N . ALA A 1 196 ? -17.217 -3.302 3.877 1.00 91.31 196 ALA A N 1
ATOM 1548 C CA . ALA A 1 196 ? -17.984 -3.615 2.670 1.00 91.31 196 ALA A CA 1
ATOM 1549 C C . ALA A 1 196 ? -17.759 -2.558 1.574 1.00 91.31 196 ALA A C 1
ATOM 1551 O O . ALA A 1 196 ? -17.520 -2.881 0.405 1.00 91.31 196 ALA A O 1
ATOM 1552 N N . ARG A 1 197 ? -17.757 -1.275 1.959 1.00 92.62 197 ARG A N 1
ATOM 1553 C CA . ARG A 1 197 ? -17.398 -0.176 1.056 1.00 92.62 197 ARG A CA 1
ATOM 1554 C C . ARG A 1 197 ? -15.948 -0.276 0.584 1.00 92.62 197 ARG A C 1
ATOM 1556 O O . ARG A 1 197 ? -15.703 -0.107 -0.609 1.00 92.62 197 ARG A O 1
ATOM 1563 N N . LEU A 1 198 ? -15.018 -0.565 1.494 1.00 94.62 198 LEU A N 1
ATOM 1564 C CA . LEU A 1 198 ? -13.606 -0.757 1.170 1.00 94.62 198 LEU A CA 1
ATOM 1565 C C . LEU A 1 198 ? -13.431 -1.868 0.123 1.00 94.62 198 LEU A C 1
ATOM 1567 O O . LEU A 1 198 ? -12.791 -1.643 -0.898 1.00 94.62 198 LEU A O 1
ATOM 1571 N N . MET A 1 199 ? -14.077 -3.021 0.312 1.00 95.19 199 MET A N 1
ATOM 1572 C CA . MET A 1 199 ? -14.034 -4.153 -0.621 1.00 95.19 199 MET A CA 1
ATOM 1573 C C . MET A 1 199 ? -14.567 -3.791 -2.010 1.00 95.19 199 MET A C 1
ATOM 1575 O O . MET A 1 199 ? -13.964 -4.153 -3.019 1.00 95.19 199 MET A O 1
ATOM 1579 N N . LYS A 1 200 ? -15.658 -3.018 -2.087 1.00 95.50 200 LYS A N 1
ATOM 1580 C CA . LYS A 1 200 ? -16.193 -2.529 -3.368 1.00 95.50 200 LYS A CA 1
ATOM 1581 C C . LYS A 1 200 ? -15.192 -1.636 -4.108 1.00 95.50 200 LYS A C 1
ATOM 1583 O O . LYS A 1 200 ? -15.068 -1.719 -5.329 1.00 95.50 200 LYS A O 1
ATOM 1588 N N . GLU A 1 201 ? -14.497 -0.769 -3.385 1.00 95.44 201 GLU A N 1
ATOM 1589 C CA . GLU A 1 201 ? -13.512 0.145 -3.964 1.00 95.44 201 GLU A CA 1
ATOM 1590 C C . GLU A 1 201 ? -12.232 -0.592 -4.378 1.00 95.44 201 GLU A C 1
ATOM 1592 O O . GLU A 1 201 ? -11.733 -0.348 -5.475 1.00 95.44 201 GLU A O 1
ATOM 1597 N N . ILE A 1 202 ? -11.762 -1.552 -3.570 1.00 95.44 202 ILE A N 1
ATOM 1598 C CA . ILE A 1 202 ? -10.663 -2.461 -3.932 1.00 95.44 202 ILE A CA 1
ATOM 1599 C C . ILE A 1 202 ? -10.997 -3.185 -5.237 1.00 95.44 202 ILE A C 1
ATOM 1601 O O . ILE A 1 202 ? -10.193 -3.163 -6.164 1.00 95.44 202 ILE A O 1
ATOM 1605 N N . ALA A 1 203 ? -12.195 -3.768 -5.352 1.00 94.88 203 ALA A N 1
ATOM 1606 C CA . ALA A 1 203 ? -12.622 -4.462 -6.566 1.00 94.88 203 ALA A CA 1
ATOM 1607 C C . ALA A 1 203 ? -12.648 -3.528 -7.790 1.00 94.88 203 ALA A C 1
ATOM 1609 O O . ALA A 1 203 ? -12.226 -3.916 -8.880 1.00 94.88 203 ALA A O 1
ATOM 1610 N N . SER A 1 204 ? -13.092 -2.279 -7.612 1.00 94.44 204 SER A N 1
ATOM 1611 C CA . SER A 1 204 ? -13.068 -1.265 -8.673 1.00 94.44 204 SER A CA 1
ATOM 1612 C C . SER A 1 204 ? -11.643 -0.939 -9.131 1.00 94.44 204 SER A C 1
ATOM 1614 O O . SER A 1 204 ? -11.397 -0.832 -10.333 1.00 94.44 204 SER A O 1
ATOM 1616 N N . VAL A 1 205 ? -10.702 -0.781 -8.196 1.00 94.81 205 VAL A N 1
ATOM 1617 C CA . VAL A 1 205 ? -9.290 -0.514 -8.510 1.00 94.81 205 VAL A CA 1
ATOM 1618 C C . VAL A 1 205 ? -8.633 -1.730 -9.158 1.00 94.81 205 VAL A C 1
ATOM 1620 O O . VAL A 1 205 ? -7.961 -1.582 -10.177 1.00 94.81 205 VAL A O 1
ATOM 1623 N N . ALA A 1 206 ? -8.870 -2.930 -8.630 1.00 93.94 206 ALA A N 1
ATOM 1624 C CA . ALA A 1 206 ? -8.371 -4.174 -9.204 1.00 93.94 206 ALA A CA 1
ATOM 1625 C C . ALA A 1 206 ? -8.838 -4.339 -10.658 1.00 93.94 206 ALA A C 1
ATOM 1627 O O . ALA A 1 206 ? -8.032 -4.644 -11.533 1.00 93.94 206 ALA A O 1
ATOM 1628 N N . LEU A 1 207 ? -10.109 -4.039 -10.949 1.00 92.00 207 LEU A N 1
ATOM 1629 C CA . LEU A 1 207 ? -10.639 -4.069 -12.313 1.00 92.00 207 LEU A CA 1
ATOM 1630 C C . LEU A 1 207 ? -9.996 -3.006 -13.217 1.00 92.00 207 LEU A C 1
ATOM 1632 O O . LEU A 1 207 ? -9.709 -3.282 -14.382 1.00 92.00 207 LEU A O 1
ATOM 1636 N N . ALA A 1 208 ? -9.747 -1.801 -12.696 1.00 91.12 208 ALA A N 1
ATOM 1637 C CA . ALA A 1 208 ? -9.053 -0.748 -13.438 1.00 91.12 208 ALA A CA 1
ATOM 1638 C C . ALA A 1 208 ? -7.597 -1.127 -13.763 1.00 91.12 208 ALA A C 1
ATOM 1640 O O . ALA A 1 208 ? -7.089 -0.757 -14.822 1.00 91.12 208 ALA A O 1
ATOM 1641 N N . LEU A 1 209 ? -6.952 -1.889 -12.878 1.00 90.69 209 LEU A N 1
ATOM 1642 C CA . LEU A 1 209 ? -5.597 -2.404 -13.055 1.00 90.69 209 LEU A CA 1
ATOM 1643 C C . LEU A 1 209 ? -5.537 -3.659 -13.935 1.00 90.69 209 LEU A C 1
ATOM 1645 O O . LEU A 1 209 ? -4.501 -3.899 -14.545 1.00 90.69 209 LEU A O 1
ATOM 1649 N N . ALA A 1 210 ? -6.605 -4.454 -14.035 1.00 86.50 210 ALA A N 1
ATOM 1650 C CA . ALA A 1 210 ? -6.624 -5.715 -14.787 1.00 86.50 210 ALA A CA 1
ATOM 1651 C C . ALA A 1 210 ? -6.577 -5.550 -16.322 1.00 86.50 210 ALA A C 1
ATOM 1653 O O . ALA A 1 210 ? -6.370 -6.526 -17.036 1.00 86.50 210 ALA A O 1
ATOM 1654 N N . GLY A 1 211 ? -6.783 -4.336 -16.845 1.00 79.38 211 GLY A N 1
ATOM 1655 C CA . GLY A 1 211 ? -6.675 -4.058 -18.281 1.00 79.38 211 GLY A CA 1
ATOM 1656 C C . GLY A 1 211 ? -5.232 -4.010 -18.798 1.00 79.38 211 GLY A C 1
ATOM 1657 O O . GLY A 1 211 ? -4.280 -4.083 -18.027 1.00 79.38 211 GLY A O 1
ATOM 1658 N N . ASP A 1 212 ? -5.080 -3.823 -20.112 1.00 79.56 212 ASP A N 1
ATOM 1659 C CA . ASP A 1 212 ? -3.796 -3.511 -20.765 1.00 79.56 212 ASP A CA 1
ATOM 1660 C C . ASP A 1 212 ? -3.062 -2.371 -20.022 1.00 79.56 212 ASP A C 1
ATOM 1662 O O . ASP A 1 212 ? -3.683 -1.369 -19.637 1.00 79.56 212 ASP A O 1
ATOM 1666 N N . HIS A 1 213 ? -1.744 -2.517 -19.834 1.00 79.56 213 HIS A N 1
ATOM 1667 C CA . HIS A 1 213 ? -0.873 -1.534 -19.189 1.00 79.56 213 HIS A CA 1
ATOM 1668 C C . HIS A 1 213 ? -1.064 -0.128 -19.768 1.00 79.56 213 HIS A C 1
ATOM 1670 O O . HIS A 1 213 ? -1.132 0.840 -19.013 1.00 79.56 213 HIS A O 1
ATOM 1676 N N . GLN A 1 214 ? -1.267 0.006 -21.082 1.00 74.81 214 GLN A N 1
ATOM 1677 C CA . GLN A 1 214 ? -1.528 1.298 -21.728 1.00 74.81 214 GLN A CA 1
ATOM 1678 C C . GLN A 1 214 ? -2.815 1.967 -21.226 1.00 74.81 214 GLN A C 1
ATOM 1680 O O . GLN A 1 214 ? -2.880 3.187 -21.040 1.00 74.81 214 GLN A O 1
ATOM 1685 N N . ARG A 1 215 ? -3.866 1.180 -20.978 1.00 81.69 215 ARG A N 1
ATOM 1686 C CA . ARG A 1 215 ? -5.145 1.682 -20.461 1.00 81.69 215 ARG A CA 1
ATOM 1687 C C . ARG A 1 215 ? -5.039 2.065 -18.987 1.00 81.69 215 ARG A C 1
ATOM 1689 O O . ARG A 1 215 ? -5.575 3.107 -18.595 1.00 81.69 215 ARG A O 1
ATOM 1696 N N . ALA A 1 216 ? -4.339 1.253 -18.197 1.00 82.06 216 ALA A N 1
ATOM 1697 C CA . ALA A 1 216 ? -4.048 1.555 -16.800 1.00 82.06 216 ALA A CA 1
ATOM 1698 C C . ALA A 1 216 ? -3.207 2.838 -16.683 1.00 82.06 216 ALA A C 1
ATOM 1700 O O . ALA A 1 216 ? -3.555 3.723 -15.903 1.00 82.06 216 ALA A O 1
ATOM 1701 N N . MET A 1 217 ? -2.199 3.013 -17.544 1.00 79.50 217 MET A N 1
ATOM 1702 C CA . MET A 1 217 ? -1.358 4.214 -17.589 1.00 79.50 217 MET A CA 1
ATOM 1703 C C . MET A 1 217 ? -2.144 5.490 -17.870 1.00 79.50 217 MET A C 1
ATOM 1705 O O . MET A 1 217 ? -1.979 6.483 -17.164 1.00 79.50 217 MET A O 1
ATOM 1709 N N . LYS A 1 218 ? -3.072 5.463 -18.834 1.00 84.94 218 LYS A N 1
ATOM 1710 C CA . LYS A 1 218 ? -3.958 6.612 -19.104 1.00 84.94 218 LYS A CA 1
ATOM 1711 C C . LYS A 1 218 ? -4.810 7.010 -17.895 1.00 84.94 218 LYS A C 1
ATOM 1713 O O . LYS A 1 218 ? -5.258 8.148 -17.813 1.00 84.94 218 LYS A O 1
ATOM 1718 N N . SER A 1 219 ? -5.029 6.082 -16.965 1.00 87.94 219 SER A N 1
ATOM 1719 C CA . SER A 1 219 ? -5.857 6.274 -15.773 1.00 87.94 219 SER A CA 1
ATOM 1720 C C . SER A 1 219 ? -5.042 6.332 -14.478 1.00 87.94 219 SER A C 1
ATOM 1722 O O . SER A 1 219 ? -5.639 6.370 -13.403 1.00 87.94 219 SER A O 1
ATOM 1724 N N . VAL A 1 220 ? -3.703 6.358 -14.547 1.00 87.19 220 VAL A N 1
ATOM 1725 C CA . VAL A 1 220 ? -2.830 6.150 -13.378 1.00 87.19 220 VAL A CA 1
ATOM 1726 C C . VAL A 1 220 ? -3.068 7.180 -12.274 1.00 87.19 220 VAL A C 1
ATOM 1728 O O . VAL A 1 220 ? -3.117 6.821 -11.102 1.00 87.19 220 VAL A O 1
ATOM 1731 N N . GLY A 1 221 ? -3.311 8.445 -12.633 1.00 88.69 221 GLY A N 1
ATOM 1732 C CA . GLY A 1 221 ? -3.614 9.498 -11.659 1.00 88.69 221 GLY A CA 1
ATOM 1733 C C . GLY A 1 221 ? -4.920 9.243 -10.903 1.00 88.69 221 GLY A C 1
ATOM 1734 O O . GLY A 1 221 ? -4.974 9.407 -9.685 1.00 88.69 221 GLY A O 1
ATOM 1735 N N . LYS A 1 222 ? -5.956 8.768 -11.606 1.00 92.88 222 LYS A N 1
ATOM 1736 C CA . LYS A 1 222 ? -7.230 8.389 -10.984 1.00 92.88 222 LYS A CA 1
ATOM 1737 C C . LYS A 1 222 ? -7.059 7.158 -10.096 1.00 92.88 222 LYS A C 1
ATOM 1739 O O . LYS A 1 222 ? -7.477 7.193 -8.947 1.00 92.88 222 LYS A O 1
ATOM 1744 N N . ILE A 1 223 ? -6.402 6.114 -10.606 1.00 93.12 223 ILE A N 1
ATOM 1745 C CA . ILE A 1 223 ? -6.119 4.883 -9.855 1.00 93.12 223 ILE A CA 1
ATOM 1746 C C . ILE A 1 223 ? -5.367 5.217 -8.564 1.00 93.12 223 ILE A C 1
ATOM 1748 O O . ILE A 1 223 ? -5.749 4.755 -7.495 1.00 93.12 223 ILE A O 1
ATOM 1752 N N . ARG A 1 224 ? -4.347 6.078 -8.638 1.00 93.88 224 ARG A N 1
ATOM 1753 C CA . ARG A 1 224 ? -3.596 6.533 -7.466 1.00 93.88 224 ARG A CA 1
ATOM 1754 C C . ARG A 1 224 ? -4.489 7.234 -6.447 1.00 93.88 224 ARG A C 1
ATOM 1756 O O . ARG A 1 224 ? -4.441 6.881 -5.275 1.00 93.88 224 ARG A O 1
ATOM 1763 N N . SER A 1 225 ? -5.323 8.176 -6.884 1.00 95.38 225 SER A N 1
ATOM 1764 C CA . SER A 1 225 ? -6.258 8.874 -5.993 1.00 95.38 225 SER A CA 1
ATOM 1765 C C . SER A 1 225 ? -7.261 7.915 -5.335 1.00 95.38 225 SER A C 1
ATOM 1767 O O . SER A 1 225 ? -7.529 8.020 -4.135 1.00 95.38 225 SER A O 1
ATOM 1769 N N . ASP A 1 226 ? -7.766 6.936 -6.091 1.00 96.00 226 ASP A N 1
ATOM 1770 C CA . ASP A 1 226 ? -8.663 5.903 -5.571 1.00 96.00 226 ASP A CA 1
ATOM 1771 C C . ASP A 1 226 ? -7.951 5.046 -4.503 1.00 96.00 226 ASP A C 1
ATOM 1773 O O . ASP A 1 226 ? -8.507 4.828 -3.422 1.00 96.00 226 ASP A O 1
ATOM 1777 N N . ILE A 1 227 ? -6.696 4.642 -4.748 1.00 96.50 227 ILE A N 1
ATOM 1778 C CA . ILE A 1 227 ? -5.856 3.899 -3.791 1.00 96.50 227 ILE A CA 1
ATOM 1779 C C . ILE A 1 227 ? -5.564 4.727 -2.531 1.00 96.50 227 ILE A C 1
ATOM 1781 O O . ILE A 1 227 ? -5.698 4.208 -1.424 1.00 96.50 227 ILE A O 1
ATOM 1785 N N . GLU A 1 228 ? -5.222 6.013 -2.651 1.00 96.94 228 GLU A N 1
ATOM 1786 C CA . GLU A 1 228 ? -5.029 6.909 -1.495 1.00 96.94 228 GLU A CA 1
ATOM 1787 C C . GLU A 1 228 ? -6.298 6.977 -0.632 1.00 96.94 228 GLU A C 1
ATOM 1789 O O . GLU A 1 228 ? -6.239 6.920 0.601 1.00 96.94 228 GLU A O 1
ATOM 1794 N N . GLY A 1 229 ? -7.467 7.035 -1.277 1.00 96.44 229 GLY A N 1
ATOM 1795 C CA . GLY A 1 229 ? -8.759 6.970 -0.603 1.00 96.44 229 GLY A CA 1
ATOM 1796 C C . GLY A 1 229 ? -8.981 5.650 0.142 1.00 96.44 229 GLY A C 1
ATOM 1797 O O . GLY A 1 229 ? -9.453 5.672 1.283 1.00 96.44 229 GLY A O 1
ATOM 1798 N N . ILE A 1 230 ? -8.639 4.521 -0.486 1.00 97.06 230 ILE A N 1
ATOM 1799 C CA . ILE A 1 230 ? -8.721 3.173 0.100 1.00 97.06 230 ILE A CA 1
ATOM 1800 C C . ILE A 1 230 ? -7.818 3.076 1.336 1.00 97.06 230 ILE A C 1
ATOM 1802 O O . ILE A 1 230 ? -8.300 2.705 2.407 1.00 97.06 230 ILE A O 1
ATOM 1806 N N . ILE A 1 231 ? -6.548 3.483 1.222 1.00 97.31 231 ILE A N 1
ATOM 1807 C CA . ILE A 1 231 ? -5.583 3.498 2.334 1.00 97.31 231 ILE A CA 1
ATOM 1808 C C . ILE A 1 231 ? -6.142 4.318 3.497 1.00 97.31 231 ILE A C 1
ATOM 1810 O O . ILE A 1 231 ? -6.253 3.810 4.610 1.00 97.31 231 ILE A O 1
ATOM 1814 N N . ARG A 1 232 ? -6.573 5.559 3.239 1.00 96.06 232 ARG A N 1
ATOM 1815 C CA . ARG A 1 232 ? -7.103 6.445 4.283 1.00 96.06 232 ARG A CA 1
ATOM 1816 C C . ARG A 1 232 ? -8.301 5.830 5.010 1.00 96.06 232 ARG A C 1
ATOM 1818 O O . ARG A 1 232 ? -8.423 5.970 6.226 1.00 96.06 232 ARG A O 1
ATOM 1825 N N . ARG A 1 233 ? -9.210 5.165 4.290 1.00 94.81 233 ARG A N 1
ATOM 1826 C CA . ARG A 1 233 ? -10.373 4.499 4.900 1.00 94.81 233 ARG A CA 1
ATOM 1827 C C . ARG A 1 233 ? -9.968 3.293 5.737 1.00 94.81 233 ARG A C 1
ATOM 1829 O O . ARG A 1 233 ? -10.475 3.156 6.850 1.00 94.81 233 ARG A O 1
ATOM 1836 N N . ALA A 1 234 ? -9.040 2.474 5.249 1.00 96.25 234 ALA A N 1
ATOM 1837 C CA . ALA A 1 234 ? -8.499 1.360 6.017 1.00 96.25 234 ALA A CA 1
ATOM 1838 C C . ALA A 1 234 ? -7.803 1.840 7.297 1.00 96.25 234 ALA A C 1
ATOM 1840 O O . ALA A 1 234 ? -8.029 1.275 8.359 1.00 96.25 234 ALA A O 1
ATOM 1841 N N . GLU A 1 235 ? -7.046 2.936 7.248 1.00 95.50 235 GLU A N 1
ATOM 1842 C CA . GLU A 1 235 ? -6.426 3.521 8.441 1.00 95.50 235 GLU A CA 1
ATOM 1843 C C . GLU A 1 235 ? -7.443 4.014 9.467 1.00 95.50 235 GLU A C 1
ATOM 1845 O O . GLU A 1 235 ? -7.270 3.784 10.662 1.00 95.50 235 GLU A O 1
ATOM 1850 N N . ILE A 1 236 ? -8.522 4.659 9.018 1.00 93.38 236 ILE A N 1
ATOM 1851 C CA . ILE A 1 236 ? -9.612 5.081 9.906 1.00 93.38 236 ILE A CA 1
ATOM 1852 C C . ILE A 1 236 ? -10.283 3.858 10.549 1.00 93.38 236 ILE A C 1
ATOM 1854 O O . ILE A 1 236 ? -10.582 3.881 11.744 1.00 93.38 236 ILE A O 1
ATOM 1858 N N . ALA A 1 237 ? -10.500 2.783 9.787 1.00 93.88 237 ALA A N 1
ATOM 1859 C CA . ALA A 1 237 ? -11.047 1.534 10.314 1.00 93.88 237 ALA A CA 1
ATOM 1860 C C . ALA A 1 237 ? -10.092 0.871 11.325 1.00 93.88 237 ALA A C 1
ATOM 1862 O O . ALA A 1 237 ? -10.522 0.435 12.390 1.00 93.88 237 ALA A O 1
ATOM 1863 N N . MET A 1 238 ? -8.787 0.878 11.052 1.00 95.25 238 MET A N 1
ATOM 1864 C CA . MET A 1 238 ? -7.768 0.376 11.974 1.00 95.25 238 MET A CA 1
ATOM 1865 C C . MET A 1 238 ? -7.648 1.220 13.242 1.00 95.25 238 MET A C 1
ATOM 1867 O O . MET A 1 238 ? -7.443 0.667 14.318 1.00 95.25 238 MET A O 1
ATOM 1871 N N . ALA A 1 239 ? -7.789 2.543 13.148 1.00 93.50 239 ALA A N 1
ATOM 1872 C CA . ALA A 1 239 ? -7.826 3.424 14.313 1.00 93.50 239 ALA A CA 1
ATOM 1873 C C . ALA A 1 239 ? -9.059 3.146 15.188 1.00 93.50 239 ALA A C 1
ATOM 1875 O O . ALA A 1 239 ? -8.948 3.087 16.407 1.00 93.50 239 ALA A O 1
ATOM 1876 N N . ARG A 1 240 ? -10.218 2.899 14.564 1.00 93.62 240 ARG A N 1
ATOM 1877 C CA . ARG A 1 240 ? -11.447 2.462 15.246 1.00 93.62 240 ARG A CA 1
ATOM 1878 C C . ARG A 1 240 ? -11.276 1.137 15.984 1.00 93.62 240 ARG A C 1
ATOM 1880 O O . ARG A 1 240 ? -11.693 1.029 17.128 1.00 93.62 240 ARG A O 1
ATOM 1887 N N . LEU A 1 241 ? -10.649 0.145 15.355 1.00 95.31 241 LEU A N 1
ATOM 1888 C CA . LEU A 1 241 ? -10.365 -1.130 16.016 1.00 95.31 241 LEU A CA 1
ATOM 1889 C C . LEU A 1 241 ? -9.360 -0.958 17.164 1.00 95.31 241 LEU A C 1
ATOM 1891 O O . LEU A 1 241 ? -9.579 -1.484 18.251 1.00 95.31 241 LEU A O 1
ATOM 1895 N N . ALA A 1 242 ? -8.303 -0.169 16.965 1.00 95.81 242 ALA A N 1
ATOM 1896 C CA . ALA A 1 242 ? -7.292 0.088 17.993 1.00 95.81 242 ALA A CA 1
ATOM 1897 C C . ALA A 1 242 ? -7.859 0.789 19.243 1.00 95.81 242 ALA A C 1
ATOM 1899 O O . ALA A 1 242 ? -7.321 0.629 20.339 1.00 95.81 242 ALA A O 1
ATOM 1900 N N . ASP A 1 243 ? -8.969 1.521 19.113 1.00 95.31 243 ASP A N 1
ATOM 1901 C CA . ASP A 1 243 ? -9.644 2.130 20.259 1.00 95.31 243 ASP A CA 1
ATOM 1902 C C . ASP A 1 243 ? -10.161 1.101 21.276 1.00 95.31 243 ASP A C 1
ATOM 1904 O O . ASP A 1 243 ? -10.318 1.446 22.446 1.00 95.31 243 ASP A O 1
ATOM 1908 N N . VAL A 1 244 ? -10.406 -0.149 20.871 1.00 95.50 244 VAL A N 1
ATOM 1909 C CA . VAL A 1 244 ? -10.772 -1.228 21.802 1.00 95.50 244 VAL A CA 1
ATOM 1910 C C . VAL A 1 244 ? -9.618 -1.512 22.760 1.00 95.50 244 VAL A C 1
ATOM 1912 O O . VAL A 1 244 ? -9.801 -1.493 23.975 1.00 95.50 244 VAL A O 1
ATOM 1915 N N . GLU A 1 245 ? -8.409 -1.706 22.233 1.00 95.69 245 GLU A N 1
ATOM 1916 C CA . GLU A 1 245 ? -7.216 -1.929 23.056 1.00 95.69 245 GLU A CA 1
ATOM 1917 C C . GLU A 1 245 ? -6.878 -0.698 23.896 1.00 95.69 245 GLU A C 1
ATOM 1919 O O . GLU A 1 245 ? -6.496 -0.836 25.060 1.00 95.69 245 GLU A O 1
ATOM 1924 N N . LEU A 1 246 ? -7.050 0.504 23.330 1.00 96.12 246 LEU A N 1
ATOM 1925 C CA . LEU A 1 246 ? -6.847 1.761 24.045 1.00 96.12 246 LEU A CA 1
ATOM 1926 C C . LEU A 1 246 ? -7.831 1.912 25.211 1.00 96.12 246 LEU A C 1
ATOM 1928 O O . LEU A 1 246 ? -7.420 2.296 26.305 1.00 96.12 246 LEU A O 1
ATOM 1932 N N . PHE A 1 247 ? -9.112 1.597 24.999 1.00 96.31 247 PHE A N 1
ATOM 1933 C CA . PHE A 1 247 ? -10.151 1.668 26.028 1.00 96.31 247 PHE A CA 1
ATOM 1934 C C . PHE A 1 247 ? -9.785 0.834 27.255 1.00 96.31 247 PHE A C 1
ATOM 1936 O O . PHE A 1 247 ? -9.965 1.301 28.376 1.00 96.31 247 PHE A O 1
ATOM 1943 N N . PHE A 1 248 ? -9.224 -0.359 27.047 1.00 96.38 248 PHE A N 1
ATOM 1944 C CA . PHE A 1 248 ? -8.840 -1.273 28.122 1.00 96.38 248 PHE A CA 1
ATOM 1945 C C . PHE A 1 248 ? -7.442 -1.022 28.711 1.00 96.38 248 PHE A C 1
ATOM 1947 O O . PHE A 1 248 ? -7.019 -1.764 29.603 1.00 96.38 248 PHE A O 1
ATOM 1954 N N . GLN A 1 249 ? -6.731 0.032 28.290 1.00 95.88 249 GLN A N 1
ATOM 1955 C CA . GLN A 1 249 ? -5.479 0.421 28.943 1.00 95.88 249 GLN A CA 1
ATOM 1956 C C . GLN A 1 249 ? -5.747 0.864 30.392 1.00 95.88 249 GLN A C 1
ATOM 1958 O O . GLN A 1 249 ? -6.661 1.663 30.624 1.00 95.88 249 GLN A O 1
ATOM 1963 N N . PRO A 1 250 ? -4.932 0.444 31.382 1.00 95.19 250 PRO A N 1
ATOM 1964 C CA . PRO A 1 250 ? -5.179 0.753 32.793 1.00 95.19 250 PRO A CA 1
ATOM 1965 C C . PRO A 1 250 ? -5.337 2.250 33.090 1.00 95.19 250 PRO A C 1
ATOM 1967 O O . PRO A 1 250 ? -6.235 2.650 33.831 1.00 95.19 250 PRO A O 1
ATOM 1970 N N . ALA A 1 251 ? -4.498 3.092 32.475 1.00 95.12 251 ALA A N 1
ATOM 1971 C CA . ALA A 1 251 ? -4.571 4.541 32.644 1.00 95.12 251 ALA A CA 1
ATOM 1972 C C . ALA A 1 251 ? -5.877 5.127 32.074 1.00 95.12 251 ALA A C 1
ATOM 1974 O O . ALA A 1 251 ? -6.459 6.033 32.673 1.00 95.12 251 ALA A O 1
ATOM 1975 N N . VAL A 1 252 ? -6.366 4.589 30.952 1.00 95.81 252 VAL A N 1
ATOM 1976 C CA . VAL A 1 252 ? -7.599 5.039 30.292 1.00 95.81 252 VAL A CA 1
ATOM 1977 C C . VAL A 1 252 ? -8.813 4.649 31.128 1.00 95.81 252 VAL A C 1
ATOM 1979 O O . VAL A 1 252 ? -9.582 5.528 31.511 1.00 95.81 252 VAL A O 1
ATOM 1982 N N . LEU A 1 253 ? -8.928 3.375 31.520 1.00 95.31 253 LEU A N 1
ATOM 1983 C CA . LEU A 1 253 ? -10.007 2.896 32.391 1.00 95.31 253 LEU A CA 1
ATOM 1984 C C . LEU A 1 253 ? -10.059 3.655 33.721 1.00 95.31 253 LEU A C 1
ATOM 1986 O O . LEU A 1 253 ? -11.128 4.092 34.137 1.00 95.31 253 LEU A O 1
ATOM 1990 N N . SER A 1 254 ? -8.913 3.850 34.381 1.00 94.56 254 SER A N 1
ATOM 1991 C CA . SER A 1 254 ? -8.839 4.596 35.645 1.00 94.56 254 SER A CA 1
ATOM 1992 C C . SER A 1 254 ? -9.330 6.040 35.490 1.00 94.56 254 SER A C 1
ATOM 1994 O O . SER A 1 254 ? -10.126 6.532 36.298 1.00 94.56 254 SER A O 1
ATOM 1996 N N . THR A 1 255 ? -8.919 6.705 34.407 1.00 95.25 255 THR A N 1
ATOM 1997 C CA . THR A 1 255 ? -9.340 8.077 34.101 1.00 95.25 255 THR A CA 1
ATOM 1998 C C . THR A 1 255 ? -10.843 8.156 33.832 1.00 95.25 255 THR A C 1
ATOM 2000 O O . THR A 1 255 ? -11.517 9.030 34.377 1.00 95.25 255 THR A O 1
ATOM 2003 N N . ILE A 1 256 ? -11.383 7.218 33.049 1.00 92.12 256 ILE A N 1
ATOM 2004 C CA . ILE A 1 256 ? -12.819 7.110 32.761 1.00 92.12 256 ILE A CA 1
ATOM 2005 C C . ILE A 1 256 ? -13.614 6.886 34.050 1.00 92.12 256 ILE A C 1
ATOM 2007 O O . ILE A 1 256 ? -14.574 7.609 34.304 1.00 92.12 256 ILE A O 1
ATOM 2011 N N . CYS A 1 257 ? -13.211 5.925 34.887 1.00 91.25 257 CYS A N 1
ATOM 2012 C CA . CYS A 1 257 ? -13.875 5.636 36.159 1.00 91.25 257 CYS A CA 1
ATOM 2013 C C . CYS A 1 257 ? -13.865 6.854 37.087 1.00 91.25 257 CYS A C 1
ATOM 2015 O O . CYS A 1 257 ? -14.888 7.179 37.684 1.00 91.25 257 CYS A O 1
ATOM 2017 N N . THR A 1 258 ? -12.734 7.558 37.179 1.00 91.31 258 THR A N 1
ATOM 2018 C CA . THR A 1 258 ? -12.614 8.783 37.984 1.00 91.31 258 THR A CA 1
ATOM 2019 C C . THR A 1 258 ? -13.555 9.871 37.473 1.00 91.31 258 THR A C 1
ATOM 2021 O O . THR A 1 258 ? -14.308 10.451 38.254 1.00 91.31 258 THR A O 1
ATOM 2024 N N . ALA A 1 259 ? -13.566 10.119 36.160 1.00 88.81 259 ALA A N 1
ATOM 2025 C CA . ALA A 1 259 ? -14.454 11.099 35.546 1.00 88.81 259 ALA A CA 1
ATOM 2026 C C . ALA A 1 259 ? -15.936 10.744 35.760 1.00 88.81 259 ALA A C 1
ATOM 2028 O O . ALA A 1 259 ? -16.711 11.593 36.201 1.00 88.81 259 ALA A O 1
ATOM 2029 N N . ALA A 1 260 ? -16.315 9.482 35.535 1.00 84.62 260 ALA A N 1
ATOM 2030 C CA . ALA A 1 260 ? -17.682 8.998 35.712 1.00 84.62 260 ALA A CA 1
ATOM 2031 C C . ALA A 1 260 ? -18.151 9.097 37.175 1.00 84.62 260 ALA A C 1
ATOM 2033 O O . ALA A 1 260 ? -19.255 9.575 37.444 1.00 84.62 260 ALA A O 1
ATOM 2034 N N . ASN A 1 261 ? -17.302 8.704 38.131 1.00 86.38 261 ASN A N 1
ATOM 2035 C CA . ASN A 1 261 ? -17.621 8.756 39.560 1.00 86.38 261 ASN A CA 1
ATOM 2036 C C . ASN A 1 261 ? -17.732 10.202 40.080 1.00 86.38 261 ASN A C 1
ATOM 2038 O O . ASN A 1 261 ? -18.582 10.481 40.926 1.00 86.38 261 ASN A O 1
ATOM 2042 N N . ASN A 1 262 ? -16.924 11.129 39.551 1.00 85.38 262 ASN A N 1
ATOM 2043 C CA . ASN A 1 262 ? -16.991 12.550 39.905 1.00 85.38 262 ASN A CA 1
ATOM 2044 C C . ASN A 1 262 ? -18.228 13.245 39.317 1.00 85.38 262 ASN A C 1
ATOM 2046 O O . ASN A 1 262 ? -18.798 14.126 39.959 1.00 85.38 262 ASN A O 1
ATOM 2050 N N . ALA A 1 263 ? -18.656 12.852 38.113 1.00 78.38 263 ALA A N 1
ATOM 2051 C CA . ALA A 1 263 ? -19.805 13.451 37.440 1.00 78.38 263 ALA A CA 1
ATOM 2052 C C . ALA A 1 263 ? -21.143 13.106 38.119 1.00 78.38 263 ALA A C 1
ATOM 2054 O O . ALA A 1 263 ? -22.050 13.938 38.142 1.00 78.38 263 ALA A O 1
ATOM 2055 N N . VAL A 1 264 ? -21.283 11.903 38.697 1.00 67.06 264 VAL A N 1
ATOM 2056 C CA . VAL A 1 264 ? -22.525 11.483 39.372 1.00 67.06 264 VAL A CA 1
ATOM 2057 C C . VAL A 1 264 ? -22.235 10.737 40.688 1.00 67.06 264 VAL A C 1
ATOM 2059 O O . VAL A 1 264 ? -22.380 9.514 40.755 1.00 67.06 264 VAL A O 1
ATOM 2062 N N . PRO A 1 265 ? -21.941 11.450 41.796 1.00 59.88 265 PRO A N 1
ATOM 2063 C CA . PRO A 1 265 ? -21.502 10.847 43.065 1.00 59.88 265 PRO A CA 1
ATOM 2064 C C . PRO A 1 265 ? -22.494 9.869 43.724 1.00 59.88 265 PRO A C 1
ATOM 2066 O O . PRO A 1 265 ? -22.153 9.190 44.687 1.00 59.88 265 PRO A O 1
ATOM 2069 N N . ARG A 1 266 ? -23.750 9.811 43.253 1.00 62.31 266 ARG A N 1
ATOM 2070 C CA . ARG A 1 266 ? -24.842 9.021 43.855 1.00 62.31 266 ARG A CA 1
ATOM 2071 C C . ARG A 1 266 ? -25.340 7.855 42.993 1.00 62.31 266 ARG A C 1
ATOM 2073 O O . ARG A 1 266 ? -26.242 7.136 43.421 1.00 62.31 266 ARG A O 1
ATOM 2080 N N . ARG A 1 267 ? -24.790 7.640 41.792 1.00 62.56 267 ARG A N 1
ATOM 2081 C CA . ARG A 1 267 ? -25.204 6.548 40.895 1.00 62.56 267 ARG A CA 1
ATOM 2082 C C . ARG A 1 267 ? -24.015 5.651 40.571 1.00 62.56 267 ARG A C 1
ATOM 2084 O O . ARG A 1 267 ? -23.393 5.834 39.545 1.00 62.56 267 ARG A O 1
ATOM 2091 N N . ALA A 1 268 ? -23.801 4.650 41.426 1.00 73.19 268 ALA A N 1
ATOM 2092 C CA . ALA A 1 268 ? -22.954 3.482 41.171 1.00 73.19 268 ALA A CA 1
ATOM 2093 C C . ALA A 1 268 ? -21.454 3.772 40.945 1.00 73.19 268 ALA A C 1
ATOM 2095 O O . ALA A 1 268 ? -21.058 4.457 40.011 1.00 73.19 268 ALA A O 1
ATOM 2096 N N . THR A 1 269 ? -20.599 3.210 41.798 1.00 86.62 269 THR A N 1
ATOM 2097 C CA . THR A 1 269 ? -19.147 3.355 41.654 1.00 86.62 269 THR A CA 1
ATOM 2098 C C . THR A 1 269 ? -18.629 2.453 40.536 1.00 86.62 269 THR A C 1
ATOM 2100 O O . THR A 1 269 ? -18.895 1.249 40.526 1.00 86.62 269 THR A O 1
ATOM 2103 N N . HIS A 1 270 ? -17.882 3.045 39.608 1.00 90.06 270 HIS A N 1
ATOM 2104 C CA . HIS A 1 270 ? -17.183 2.357 38.529 1.00 90.06 270 HIS A CA 1
ATOM 2105 C C . HIS A 1 270 ? -15.776 1.970 38.986 1.00 90.06 270 HIS A C 1
ATOM 2107 O O . HIS A 1 270 ? -15.082 2.781 39.609 1.00 90.06 270 HIS A O 1
ATOM 2113 N N . TYR A 1 271 ? -15.352 0.755 38.643 1.00 92.69 271 TYR A N 1
ATOM 2114 C CA . TYR A 1 271 ? -14.045 0.197 38.975 1.00 92.69 271 TYR A CA 1
ATOM 2115 C C . TYR A 1 271 ? -13.320 -0.253 37.707 1.00 92.69 271 TYR A C 1
ATOM 2117 O O . TYR A 1 271 ? -13.883 -0.963 36.871 1.00 92.69 271 TYR A O 1
ATOM 2125 N N . ALA A 1 272 ? -12.055 0.150 37.588 1.00 94.00 272 ALA A N 1
ATOM 2126 C CA . ALA A 1 272 ? -11.148 -0.338 36.560 1.00 94.00 272 ALA A CA 1
ATOM 2127 C C . ALA A 1 272 ? -10.473 -1.629 37.046 1.00 94.00 272 ALA A C 1
ATOM 2129 O O . ALA A 1 272 ? -9.844 -1.639 38.104 1.00 94.00 272 ALA A O 1
ATOM 2130 N N . GLY A 1 273 ? -10.602 -2.709 36.280 1.00 90.38 273 GLY A N 1
ATOM 2131 C CA . GLY A 1 273 ? -9.860 -3.954 36.467 1.00 90.38 273 GLY A CA 1
ATOM 2132 C C . GLY A 1 273 ? -8.915 -4.219 35.296 1.00 90.38 273 GLY A C 1
ATOM 2133 O O . GLY A 1 273 ? -8.905 -3.485 34.308 1.00 90.38 273 GLY A O 1
ATOM 2134 N N . LEU A 1 274 ? -8.124 -5.291 35.387 1.00 90.94 274 LEU A N 1
ATOM 2135 C CA . LEU A 1 274 ? -7.285 -5.728 34.270 1.00 90.94 274 LEU A CA 1
ATOM 2136 C C . LEU A 1 274 ? -8.177 -6.103 33.076 1.00 90.94 274 LEU A C 1
ATOM 2138 O O . LEU A 1 274 ? -8.920 -7.077 33.161 1.00 90.94 274 LEU A O 1
ATOM 2142 N N . LEU A 1 275 ? -8.106 -5.311 32.000 1.00 92.75 275 LEU A N 1
ATOM 2143 C CA . LEU A 1 275 ? -8.888 -5.478 30.767 1.00 92.75 275 LEU A CA 1
ATOM 2144 C C . LEU A 1 275 ? -10.412 -5.531 30.978 1.00 92.75 275 LEU A C 1
ATOM 2146 O O . LEU A 1 275 ? -11.134 -6.139 30.185 1.00 92.75 275 LEU A O 1
ATOM 2150 N N . LYS A 1 276 ? -10.913 -4.888 32.042 1.00 95.00 276 LYS A N 1
ATOM 2151 C CA . LYS A 1 276 ? -12.345 -4.858 32.347 1.00 95.00 276 LYS A CA 1
ATOM 2152 C C . LYS A 1 276 ? -12.807 -3.603 33.068 1.00 95.00 276 LYS A C 1
ATOM 2154 O O . LYS A 1 276 ? -12.080 -3.017 33.868 1.00 95.00 276 LYS A O 1
ATOM 2159 N N . LEU A 1 277 ? -14.059 -3.246 32.821 1.00 94.69 277 LEU A N 1
ATOM 2160 C CA . LEU A 1 277 ? -14.807 -2.199 33.502 1.00 94.69 277 LEU A CA 1
ATOM 2161 C C . LEU A 1 277 ? -15.956 -2.841 34.285 1.00 94.69 277 LEU A C 1
ATOM 2163 O O . LEU A 1 277 ? -16.719 -3.638 33.739 1.00 94.69 277 LEU A O 1
ATOM 2167 N N . THR A 1 278 ? -16.091 -2.492 35.563 1.00 94.31 278 THR A N 1
ATOM 2168 C CA . THR A 1 278 ? -17.114 -3.061 36.451 1.00 94.31 278 THR A CA 1
ATOM 2169 C C . THR A 1 278 ? -17.914 -1.960 37.135 1.00 94.31 278 THR A C 1
ATOM 2171 O O . THR A 1 278 ? -17.348 -0.974 37.605 1.00 94.31 278 THR A O 1
ATOM 2174 N N . CYS A 1 279 ? -19.233 -2.126 37.217 1.00 91.62 279 CYS A N 1
ATOM 2175 C CA . CYS A 1 279 ? -20.118 -1.249 37.980 1.00 91.62 279 CYS A CA 1
ATOM 2176 C C . CYS A 1 279 ? -21.313 -2.056 38.500 1.00 91.62 279 CYS A C 1
ATOM 2178 O O . CYS A 1 279 ? -22.082 -2.611 37.719 1.00 91.62 279 CYS A O 1
ATOM 2180 N N . ARG A 1 280 ? -21.485 -2.128 39.829 1.00 86.00 280 ARG A N 1
ATOM 2181 C CA . ARG A 1 280 ? -22.491 -2.991 40.485 1.00 86.00 280 ARG A CA 1
ATOM 2182 C C . ARG A 1 280 ? -22.368 -4.457 40.031 1.00 86.00 280 ARG A C 1
ATOM 2184 O O . ARG A 1 280 ? -21.373 -5.095 40.350 1.00 86.00 280 ARG A O 1
ATOM 2191 N N . SER A 1 281 ? -23.377 -4.973 39.329 1.00 84.88 281 SER A N 1
ATOM 2192 C CA . SER A 1 281 ? -23.460 -6.326 38.769 1.00 84.88 281 SER A CA 1
ATOM 2193 C C . SER A 1 281 ? -23.060 -6.397 37.294 1.00 84.88 281 SER A C 1
ATOM 2195 O O . SER A 1 281 ? -23.055 -7.482 36.724 1.00 84.88 281 SER A O 1
ATOM 2197 N N . GLU A 1 282 ? -22.755 -5.260 36.666 1.00 93.62 282 GLU A N 1
ATOM 2198 C CA . GLU A 1 282 ? -22.397 -5.192 35.254 1.00 93.62 282 GLU A CA 1
ATOM 2199 C C . GLU A 1 282 ? -20.882 -5.263 35.079 1.00 93.62 282 GLU A C 1
ATOM 2201 O O . GLU A 1 282 ? -20.113 -4.601 35.787 1.00 93.62 282 GLU A O 1
ATOM 2206 N N . VAL A 1 283 ? -20.461 -6.042 34.085 1.00 94.56 283 VAL A N 1
ATOM 2207 C CA . VAL A 1 283 ? -19.065 -6.169 33.674 1.00 94.56 283 VAL A CA 1
ATOM 2208 C C . VAL A 1 283 ? -18.986 -6.061 32.154 1.00 94.56 283 VAL A C 1
ATOM 2210 O O . VAL A 1 283 ? -19.813 -6.618 31.425 1.00 94.56 283 VAL A O 1
ATOM 2213 N N . VAL A 1 284 ? -17.988 -5.319 31.688 1.00 95.69 284 VAL A N 1
ATOM 2214 C CA . VAL A 1 284 ? -17.547 -5.283 30.294 1.00 95.69 284 VAL A CA 1
ATOM 2215 C C . VAL A 1 284 ? -16.065 -5.628 30.271 1.00 95.69 284 VAL A C 1
ATOM 2217 O O . VAL A 1 284 ? -15.274 -4.992 30.964 1.00 95.69 284 VAL A O 1
ATOM 2220 N N . GLU A 1 285 ? -15.698 -6.635 29.487 1.00 96.00 285 GLU A N 1
ATOM 2221 C CA . GLU A 1 285 ? -14.326 -7.130 29.346 1.00 96.00 285 GLU A CA 1
ATOM 2222 C C . GLU A 1 285 ? -13.925 -7.103 27.872 1.00 96.00 285 GLU A C 1
ATOM 2224 O O . GLU A 1 285 ? -14.791 -7.098 26.988 1.00 96.00 285 GLU A O 1
ATOM 2229 N N . ILE A 1 286 ? -12.621 -7.083 27.595 1.00 94.19 286 ILE A N 1
ATOM 2230 C CA . ILE A 1 286 ? -12.154 -7.244 26.220 1.00 94.19 286 ILE A CA 1
ATOM 2231 C C . ILE A 1 286 ? -12.581 -8.628 25.703 1.00 94.19 286 ILE A C 1
ATOM 2233 O O . ILE A 1 286 ? -12.359 -9.631 26.390 1.00 94.19 286 ILE A O 1
ATOM 2237 N N . PRO A 1 287 ? -13.201 -8.730 24.515 1.00 91.69 287 PRO A N 1
ATOM 2238 C CA . PRO A 1 287 ? -13.551 -10.032 23.968 1.00 91.69 287 PRO A CA 1
ATOM 2239 C C . PRO A 1 287 ? -12.281 -10.881 23.785 1.00 91.69 287 PRO A C 1
ATOM 2241 O O . PRO A 1 287 ? -11.322 -10.398 23.186 1.00 91.69 287 PRO A O 1
ATOM 2244 N N . PRO A 1 288 ? -12.243 -12.146 24.239 1.00 90.06 288 PRO A N 1
ATOM 2245 C CA . PRO A 1 288 ? -11.032 -12.972 24.172 1.00 90.06 288 PRO A CA 1
ATOM 2246 C C . PRO A 1 288 ? -10.602 -13.292 22.734 1.00 90.06 288 PRO A C 1
ATOM 2248 O O . PRO A 1 288 ? -9.453 -13.643 22.489 1.00 90.06 288 PRO A O 1
ATOM 2251 N N . SER A 1 289 ? -11.522 -13.171 21.774 1.00 88.06 289 SER A N 1
ATOM 2252 C CA . SER A 1 289 ? -11.254 -13.308 20.342 1.00 88.06 289 SER A CA 1
ATOM 2253 C C . SER A 1 289 ? -10.815 -12.005 19.670 1.00 88.06 289 SER A C 1
ATOM 2255 O O . SER A 1 289 ? -10.623 -11.997 18.456 1.00 88.06 289 SER A O 1
ATOM 2257 N N . PHE A 1 290 ? -10.731 -10.892 20.405 1.00 94.94 290 PHE A N 1
ATOM 2258 C CA . PHE A 1 290 ? -10.322 -9.614 19.840 1.00 94.94 290 PHE A CA 1
ATOM 2259 C C . PHE A 1 290 ? -8.808 -9.606 19.627 1.00 94.94 290 PHE A C 1
ATOM 2261 O O . PHE A 1 290 ? -8.036 -9.711 20.577 1.00 94.94 290 PHE A O 1
ATOM 2268 N N . ALA A 1 291 ? -8.394 -9.452 18.374 1.00 95.19 291 ALA A N 1
ATOM 2269 C CA . ALA A 1 291 ? -7.007 -9.234 17.999 1.00 95.19 291 ALA A CA 1
ATOM 2270 C C . ALA A 1 291 ? -6.969 -8.157 16.919 1.00 95.19 291 ALA A C 1
ATOM 2272 O O . ALA A 1 291 ? -7.661 -8.274 15.903 1.00 95.19 291 ALA A O 1
ATOM 2273 N N . LEU A 1 292 ? -6.181 -7.105 17.140 1.00 96.00 292 LEU A N 1
ATOM 2274 C CA . LEU A 1 292 ? -6.022 -6.046 16.155 1.00 96.00 292 LEU A CA 1
ATOM 2275 C C . LEU A 1 292 ? -5.338 -6.607 14.891 1.00 96.00 292 LEU A C 1
ATOM 2277 O O . LEU A 1 292 ? -4.278 -7.229 15.004 1.00 96.00 292 LEU A O 1
ATOM 2281 N N . PRO A 1 293 ? -5.899 -6.393 13.686 1.00 96.38 293 PRO A N 1
ATOM 2282 C CA . PRO A 1 293 ? -5.245 -6.815 12.454 1.00 96.38 293 PRO A CA 1
ATOM 2283 C C . PRO A 1 293 ? -3.877 -6.149 12.250 1.00 96.38 293 PRO A C 1
ATOM 2285 O O . PRO A 1 293 ? -3.669 -4.988 12.606 1.00 96.38 293 PRO A O 1
ATOM 2288 N N . ASP A 1 294 ? -2.949 -6.864 11.618 1.00 95.88 294 ASP A N 1
ATOM 2289 C CA . ASP A 1 294 ? -1.653 -6.305 11.222 1.00 95.88 294 ASP A CA 1
ATOM 2290 C C . ASP A 1 294 ? -1.817 -5.231 10.125 1.00 95.88 294 ASP A C 1
ATOM 2292 O O . ASP A 1 294 ? -2.753 -5.277 9.321 1.00 95.88 294 ASP A O 1
ATOM 2296 N N . ARG A 1 295 ? -0.899 -4.260 10.083 1.00 96.69 295 ARG A N 1
ATOM 2297 C CA . ARG A 1 295 ? -0.911 -3.118 9.153 1.00 96.69 295 ARG A CA 1
ATOM 2298 C C . ARG A 1 295 ? -0.024 -3.307 7.923 1.00 96.69 295 ARG A C 1
ATOM 2300 O O . ARG A 1 295 ? -0.095 -2.474 7.019 1.00 96.69 295 ARG A O 1
ATOM 2307 N N . LYS A 1 296 ? 0.747 -4.396 7.832 1.00 97.19 296 LYS A N 1
ATOM 2308 C CA . LYS A 1 296 ? 1.704 -4.636 6.732 1.00 97.19 296 LYS A CA 1
ATOM 2309 C C . LYS A 1 296 ? 1.120 -4.461 5.331 1.00 97.19 296 LYS A C 1
ATOM 2311 O O . LYS A 1 296 ? 1.771 -3.866 4.481 1.00 97.19 296 LYS A O 1
ATOM 2316 N N . ALA A 1 297 ? -0.105 -4.926 5.081 1.00 97.06 297 ALA A N 1
ATOM 2317 C CA . ALA A 1 297 ? -0.733 -4.778 3.765 1.00 97.06 297 ALA A CA 1
ATOM 2318 C C . ALA A 1 297 ? -1.017 -3.303 3.412 1.00 97.06 297 ALA A C 1
ATOM 2320 O O . ALA A 1 297 ? -0.815 -2.885 2.272 1.00 97.06 297 ALA A O 1
ATOM 2321 N N . ILE A 1 298 ? -1.428 -2.492 4.397 1.00 97.38 298 ILE A N 1
ATOM 2322 C CA . ILE A 1 298 ? -1.632 -1.042 4.240 1.00 97.38 298 ILE A CA 1
ATOM 2323 C C . ILE A 1 298 ? -0.287 -0.354 3.957 1.00 97.38 298 ILE A C 1
ATOM 2325 O O . ILE A 1 298 ? -0.189 0.494 3.070 1.00 97.38 298 ILE A O 1
ATOM 2329 N N . GLU A 1 299 ? 0.754 -0.730 4.701 1.00 97.38 299 GLU A N 1
ATOM 2330 C CA . GLU A 1 299 ? 2.102 -0.166 4.576 1.00 97.38 299 GLU A CA 1
ATOM 2331 C C . GLU A 1 299 ? 2.747 -0.505 3.231 1.00 97.38 299 GLU A C 1
ATOM 2333 O O . GLU A 1 299 ? 3.279 0.389 2.572 1.00 97.38 299 GLU A O 1
ATOM 2338 N N . ARG A 1 300 ? 2.633 -1.758 2.774 1.00 96.62 300 ARG A N 1
ATOM 2339 C CA . ARG A 1 300 ? 3.118 -2.179 1.455 1.00 96.62 300 ARG A CA 1
ATOM 2340 C C . ARG A 1 300 ? 2.411 -1.422 0.338 1.00 96.62 300 ARG A C 1
ATOM 2342 O O . ARG A 1 300 ? 3.078 -0.885 -0.542 1.00 96.62 300 ARG A O 1
ATOM 2349 N N . LEU A 1 301 ? 1.080 -1.321 0.390 1.00 96.50 301 LEU A N 1
ATOM 2350 C CA . LEU A 1 301 ? 0.322 -0.583 -0.620 1.00 96.50 301 LEU A CA 1
ATOM 2351 C C . LEU A 1 301 ? 0.721 0.900 -0.660 1.00 96.50 301 LEU A C 1
ATOM 2353 O O . LEU A 1 301 ? 0.836 1.476 -1.738 1.00 96.50 301 LEU A O 1
ATOM 2357 N N . ARG A 1 302 ? 1.004 1.515 0.496 1.00 96.75 302 ARG A N 1
ATOM 2358 C CA . ARG A 1 302 ? 1.537 2.884 0.570 1.00 96.75 302 ARG A CA 1
ATOM 2359 C C . ARG A 1 302 ? 2.939 3.012 -0.022 1.00 96.75 302 ARG A C 1
ATOM 2361 O O . ARG A 1 302 ? 3.205 3.997 -0.715 1.00 96.75 302 ARG A O 1
ATOM 2368 N N . ALA A 1 303 ? 3.830 2.066 0.267 1.00 95.62 303 ALA A N 1
ATOM 2369 C CA . ALA A 1 303 ? 5.193 2.075 -0.256 1.00 95.62 303 ALA A CA 1
ATOM 2370 C C . ALA A 1 303 ? 5.173 2.026 -1.792 1.00 95.62 303 ALA A C 1
ATOM 2372 O O . ALA A 1 303 ? 5.703 2.922 -2.444 1.00 95.62 303 ALA A O 1
ATOM 2373 N N . VAL A 1 304 ? 4.409 1.084 -2.353 1.00 94.56 304 VAL A N 1
ATOM 2374 C CA . VAL A 1 304 ? 4.197 0.927 -3.803 1.00 94.56 304 VAL A CA 1
ATOM 2375 C C . VAL A 1 304 ? 3.420 2.096 -4.422 1.00 94.56 304 VAL A C 1
ATOM 2377 O O . VAL A 1 304 ? 3.368 2.241 -5.634 1.00 94.56 304 VAL A O 1
ATOM 2380 N N . LEU A 1 305 ? 2.798 2.976 -3.641 1.00 92.56 305 LEU A N 1
ATOM 2381 C CA . LEU A 1 305 ? 2.170 4.180 -4.190 1.00 92.56 305 LEU A CA 1
ATOM 2382 C C . LEU A 1 305 ? 3.125 5.371 -4.240 1.00 92.56 305 LEU A C 1
ATOM 2384 O O . LEU A 1 305 ? 3.039 6.195 -5.152 1.00 92.56 305 LEU A O 1
ATOM 2388 N N . SER A 1 306 ? 4.023 5.458 -3.258 1.00 89.06 306 SER A N 1
ATOM 2389 C CA . SER A 1 306 ? 4.902 6.612 -3.048 1.00 89.06 306 SER A CA 1
ATOM 2390 C C . SER A 1 306 ? 5.967 6.767 -4.128 1.00 89.06 306 SER A C 1
ATOM 2392 O O . SER A 1 306 ? 6.307 7.898 -4.465 1.00 89.06 306 SER A O 1
ATOM 2394 N N . GLY A 1 307 ? 6.425 5.664 -4.715 1.00 70.69 307 GLY A N 1
ATOM 2395 C CA . GLY A 1 307 ? 7.521 5.682 -5.688 1.00 70.69 307 GLY A CA 1
ATOM 2396 C C . GLY A 1 307 ? 8.558 4.715 -5.219 1.00 70.69 307 GLY A C 1
ATOM 2397 O O . GLY A 1 307 ? 9.409 5.177 -4.437 1.00 70.69 307 GLY A O 1
#

Sequence (307 aa):
MLKPKSGTDHKQHWAEISDDQLASMDLIVDDPSALPGVVTEIPPNHQDAFIEYTYDLRGSGRDDEFACVHGHHRHLHGAVMRLGEARFLVGWMCAETIYGESLAGRRADYDAAVSRRHAIIRIGELREAITEFSMWADAVVKSKVLEAHDELRRQISSRFPFVFESLRDCGGRIGGVVMPRHLCAQYGNYLEDSFARLMKEIASVALALAGDHQRAMKSVGKIRSDIEGIIRRAEIAMARLADVELFFQPAVLSTICTAANNAVPRRATHYAGLLKLTCRSEVVEIPPSFALPDRKAIERLRAVLSG